Protein AF-A0A9W9YPD7-F1 (afdb_monomer)

Organism: NCBI:txid174260

Foldseek 3Di:
DKWFQQCPVCVRPDGTDDDDPADADCPDAPVCVVVQVPHSYDNDVLSVCLVRQTQWMDDQFWIFGVAADLACVLVPLAFPVPPPDAFEPQPAAGHAPQVVVVVQVVLLVVQCVVLVWDKAFDDQQLLSLVQHLAHNSLDQEGEMETALVCLVDPVSQVSSCVSSDRQWDWARLDVVGWIKIFGPGTDMHGYRCNVQDDPPDDRNDPSNVPPVRVVNSVVRPRSHPDPSSTYMYTHDNDDPQQRDDWDWTGHSNDIGTHGDPCVQVVQCVVPNNVSSDDDPDPNCPDPPPPD

Nearest PDB structures (foldseek):
  6l7s-assembly1_C  TM=5.888E-01  e=9.802E-08  Homo sapiens
  6kam-assembly1_D  TM=5.908E-01  e=5.644E-07  Homo sapiens
  6l7t-assembly1_D  TM=5.068E-01  e=2.148E-07  Homo sapiens
  6l7t-assembly1_B  TM=4.843E-01  e=1.793E-07  Homo sapiens
  6l7u-assembly1_D  TM=5.056E-01  e=2.905E-07  Homo sapiens

Radius of gyration: 20.23 Å; Cα contacts (8 Å, |Δi|>4): 529; chains: 1; bounding box: 58×38×50 Å

Structure (mmCIF, N/CA/C/O backbone):
data_AF-A0A9W9YPD7-F1
#
_entry.id   AF-A0A9W9YPD7-F1
#
loop_
_atom_site.group_PDB
_atom_site.id
_atom_site.type_symbol
_atom_site.label_atom_id
_atom_site.label_alt_id
_atom_site.label_comp_id
_atom_site.label_asym_id
_atom_site.label_entity_id
_atom_site.label_seq_id
_atom_site.pdbx_PDB_ins_code
_atom_site.Cartn_x
_atom_site.Cartn_y
_atom_site.Cartn_z
_atom_site.occupancy
_atom_site.B_iso_or_equiv
_atom_site.auth_seq_id
_atom_site.auth_comp_id
_atom_site.auth_asym_id
_atom_site.auth_atom_id
_atom_site.pdbx_PDB_model_num
ATOM 1 N N . MET A 1 1 ? -26.990 -3.199 9.453 1.00 48.59 1 MET A N 1
ATOM 2 C CA . MET A 1 1 ? -26.920 -2.288 10.617 1.00 48.59 1 MET A CA 1
ATOM 3 C C . MET A 1 1 ? -25.464 -2.179 11.027 1.00 48.59 1 MET A C 1
ATOM 5 O O . MET A 1 1 ? -24.802 -3.210 11.060 1.00 48.59 1 MET A O 1
ATOM 9 N N . SER A 1 2 ? -24.984 -0.959 11.270 1.00 47.81 2 SER A N 1
ATOM 10 C CA . SER A 1 2 ? -23.584 -0.666 11.605 1.00 47.81 2 SER A CA 1
ATOM 11 C C . SER A 1 2 ? -23.528 0.143 12.899 1.00 47.81 2 SER A C 1
ATOM 13 O O . SER A 1 2 ? -24.369 1.026 13.104 1.00 47.81 2 SER A O 1
ATOM 15 N N . HIS A 1 3 ? -22.539 -0.142 13.747 1.00 51.09 3 HIS A N 1
ATOM 16 C CA . HIS A 1 3 ? -22.317 0.550 15.014 1.00 51.09 3 HIS A CA 1
ATOM 17 C C . HIS A 1 3 ? -21.001 1.328 14.928 1.00 51.09 3 HIS A C 1
ATOM 19 O O . HIS A 1 3 ? -19.959 0.774 14.579 1.00 51.09 3 HIS A O 1
ATOM 25 N N . LEU A 1 4 ? -21.064 2.631 15.200 1.00 52.09 4 LEU A N 1
ATOM 26 C CA . LEU A 1 4 ? -19.914 3.536 15.127 1.00 52.09 4 LEU A CA 1
ATOM 27 C C . LEU A 1 4 ? -19.289 3.740 16.510 1.00 52.09 4 LEU A C 1
ATOM 29 O O . LEU A 1 4 ? -20.015 4.029 17.465 1.00 52.09 4 LEU A O 1
ATOM 33 N N . ASP A 1 5 ? -17.960 3.666 16.591 1.00 54.78 5 ASP A N 1
ATOM 34 C CA . ASP A 1 5 ? -17.177 3.918 17.805 1.00 54.78 5 ASP A CA 1
ATOM 35 C C . ASP A 1 5 ? -16.597 5.349 17.772 1.00 54.78 5 ASP A C 1
ATOM 37 O O . ASP A 1 5 ? -15.591 5.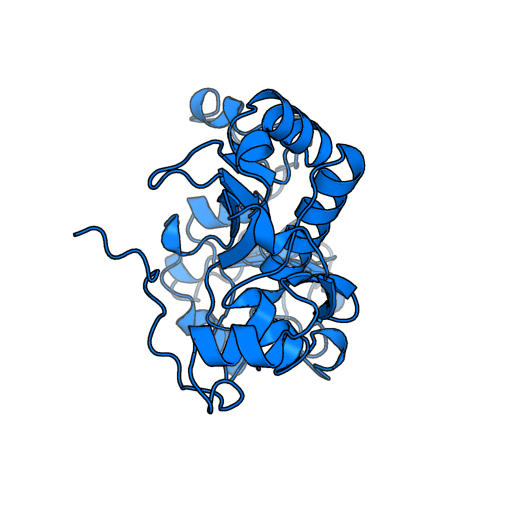639 17.116 1.00 54.78 5 ASP A O 1
ATOM 41 N N . PHE A 1 6 ? -17.263 6.288 18.453 1.00 53.94 6 PHE A N 1
ATOM 42 C CA . PHE A 1 6 ? -16.878 7.707 18.500 1.00 53.94 6 PHE A CA 1
ATOM 43 C C . PHE A 1 6 ? -15.835 7.971 19.593 1.00 53.94 6 PHE A C 1
ATOM 45 O O . PHE A 1 6 ? -16.047 8.793 20.489 1.00 53.94 6 PHE A O 1
ATOM 52 N N . PHE A 1 7 ? -14.695 7.286 19.516 1.00 48.03 7 PHE A N 1
ATOM 53 C CA . PHE A 1 7 ? -13.650 7.324 20.541 1.00 48.03 7 PHE A CA 1
ATOM 54 C C . PHE A 1 7 ? -13.150 8.753 20.856 1.00 48.03 7 PHE A C 1
ATOM 56 O O . PHE A 1 7 ? -13.146 9.162 22.014 1.00 48.03 7 PHE A O 1
ATOM 63 N N . ALA A 1 8 ? -12.838 9.571 19.841 1.00 38.19 8 ALA A N 1
ATOM 64 C CA . ALA A 1 8 ? -12.287 10.920 20.039 1.00 38.19 8 ALA A CA 1
ATOM 65 C C . ALA A 1 8 ? -13.296 11.951 20.586 1.00 38.19 8 ALA A C 1
ATOM 67 O O . ALA A 1 8 ? -12.967 12.724 21.480 1.00 38.19 8 ALA A O 1
ATOM 68 N N . ARG A 1 9 ? -14.539 11.975 20.077 1.00 41.66 9 ARG A N 1
ATOM 69 C CA . ARG A 1 9 ? -15.560 12.962 20.503 1.00 41.66 9 ARG A CA 1
ATOM 70 C C . ARG A 1 9 ? -16.086 12.701 21.908 1.00 41.66 9 ARG A C 1
ATOM 72 O O . ARG A 1 9 ? -16.618 13.602 22.547 1.00 41.66 9 ARG A O 1
ATOM 79 N N . SER A 1 10 ? -15.968 11.460 22.354 1.00 48.91 10 SER A N 1
ATOM 80 C CA . SER A 1 10 ? -16.467 11.023 23.646 1.00 48.91 10 SER A CA 1
ATOM 81 C C . SER A 1 10 ? -15.378 10.800 24.682 1.00 48.91 10 SER A C 1
ATOM 83 O O . SER A 1 10 ? -15.704 10.470 25.817 1.00 48.91 10 SER A O 1
ATOM 85 N N . ASN A 1 11 ? -14.103 10.945 24.304 1.00 47.69 11 ASN A N 1
ATOM 86 C CA . ASN A 1 11 ? -12.969 10.551 25.135 1.00 47.69 11 ASN A CA 1
ATOM 87 C C . ASN A 1 11 ? -13.116 9.101 25.653 1.00 47.69 11 ASN A C 1
ATOM 89 O O . ASN A 1 11 ? -12.926 8.824 26.834 1.00 47.69 11 ASN A O 1
ATOM 93 N N . GLY A 1 12 ? -13.583 8.198 24.784 1.00 46.75 12 GLY A N 1
ATOM 94 C CA . GLY A 1 12 ? -13.898 6.805 25.121 1.00 46.75 12 GLY A CA 1
ATOM 95 C C . GLY A 1 12 ? -15.202 6.577 25.906 1.00 46.75 12 GLY A C 1
ATOM 96 O O . GLY A 1 12 ? -15.518 5.431 26.225 1.00 46.75 12 GLY A O 1
ATOM 97 N N . ALA A 1 13 ? -15.983 7.618 26.221 1.00 39.28 13 ALA A N 1
ATOM 98 C CA . ALA A 1 13 ? -17.208 7.493 27.020 1.00 39.28 13 ALA A CA 1
ATOM 99 C C . ALA A 1 13 ? -18.443 7.034 26.218 1.00 39.28 13 ALA A C 1
ATOM 101 O O . ALA A 1 13 ? -19.349 6.412 26.774 1.00 39.28 13 ALA A O 1
ATOM 102 N N . LEU A 1 14 ? -18.505 7.326 24.915 1.00 42.38 14 LEU A N 1
ATOM 103 C CA . LEU A 1 14 ? -19.631 6.989 24.042 1.00 42.38 14 LEU A CA 1
ATOM 104 C C . LEU A 1 14 ? -19.271 5.728 23.260 1.00 42.38 14 LEU A C 1
ATOM 106 O O . LEU A 1 14 ? -18.545 5.780 22.272 1.00 42.38 14 LEU A O 1
ATOM 110 N N . LYS A 1 15 ? -19.797 4.593 23.719 1.00 45.84 15 LYS A N 1
ATOM 111 C CA . LYS A 1 15 ? -19.441 3.272 23.185 1.00 45.84 15 LYS A CA 1
ATOM 112 C C . LYS A 1 15 ? -20.024 2.997 21.794 1.00 45.84 15 LYS A C 1
ATOM 114 O O . LYS A 1 15 ? -19.496 2.157 21.075 1.00 45.84 15 LYS A O 1
ATOM 119 N N . ILE A 1 16 ? -21.142 3.640 21.434 1.00 49.47 16 ILE A N 1
ATOM 120 C CA . ILE A 1 16 ? -21.935 3.318 20.238 1.00 49.47 16 ILE A CA 1
ATOM 121 C C . ILE A 1 16 ? -22.749 4.545 19.803 1.00 49.47 16 ILE A C 1
ATOM 123 O O . ILE A 1 16 ? -23.477 5.113 20.617 1.00 49.47 16 ILE A O 1
ATOM 127 N N . ALA A 1 17 ? -22.767 4.856 18.504 1.00 46.22 17 ALA A N 1
ATOM 128 C CA . ALA A 1 17 ? -23.986 5.377 17.880 1.00 46.22 17 ALA A CA 1
ATOM 129 C C . ALA A 1 17 ? -24.538 4.356 16.879 1.00 46.22 17 ALA A C 1
ATOM 131 O O . ALA A 1 17 ? -23.815 3.835 16.024 1.00 46.22 17 ALA A O 1
ATOM 132 N N . LYS A 1 18 ? -25.834 4.063 17.001 1.00 46.41 18 LYS A N 1
ATOM 133 C CA . LYS A 1 18 ? -26.578 3.222 16.064 1.00 46.41 18 LYS A CA 1
ATOM 134 C C . LYS A 1 18 ? -27.008 4.092 14.888 1.00 46.41 18 LYS A C 1
ATOM 136 O O . LYS A 1 18 ? -27.823 4.993 15.072 1.00 46.41 18 LYS A O 1
ATOM 141 N N . LEU A 1 19 ? -26.521 3.803 13.683 1.00 49.94 19 LEU A N 1
ATOM 142 C CA . LEU A 1 19 ? -27.138 4.338 12.469 1.00 49.94 19 LEU A CA 1
ATOM 143 C C . LEU A 1 19 ? -28.215 3.375 11.978 1.00 49.94 19 LEU A C 1
ATOM 145 O O . LEU A 1 19 ? -27.942 2.364 11.330 1.00 49.94 19 LEU A O 1
ATOM 149 N N . SER A 1 20 ? -29.465 3.702 12.293 1.00 40.66 20 SER A N 1
ATOM 150 C CA . SER A 1 20 ? -30.625 3.214 11.552 1.00 40.66 20 SER A CA 1
ATOM 151 C C . SER A 1 20 ? -30.826 4.092 10.312 1.00 40.66 20 SER A C 1
ATOM 153 O O . SER A 1 20 ? -30.859 5.313 10.440 1.00 40.66 20 SER A O 1
ATOM 155 N N . ASN A 1 21 ? -30.999 3.471 9.139 1.00 44.34 21 ASN A N 1
ATOM 156 C CA . ASN A 1 21 ? -31.394 4.096 7.861 1.00 44.34 21 ASN A CA 1
ATOM 157 C C . ASN A 1 21 ? -30.301 4.788 7.017 1.00 44.34 21 ASN A C 1
ATOM 159 O O . ASN A 1 21 ? -30.642 5.560 6.128 1.00 44.34 21 ASN A O 1
ATOM 163 N N . CYS A 1 22 ? -29.014 4.486 7.221 1.00 44.28 22 CYS A N 1
ATOM 164 C CA . CYS A 1 22 ? -27.982 4.788 6.216 1.00 44.28 22 CYS A CA 1
ATOM 165 C C . CYS A 1 22 ? -27.679 3.541 5.386 1.00 44.28 22 CYS A C 1
ATOM 167 O O . CYS A 1 22 ? -27.353 2.489 5.945 1.00 44.28 22 CYS A O 1
ATOM 169 N N . PHE A 1 23 ? -27.780 3.671 4.066 1.00 43.38 23 PHE A N 1
ATOM 170 C CA . PHE A 1 23 ? -27.442 2.630 3.104 1.00 43.38 23 PHE A CA 1
ATOM 171 C C . PHE A 1 23 ? -26.249 3.080 2.259 1.00 43.38 23 PHE A C 1
ATOM 173 O O . PHE A 1 23 ? -26.108 4.251 1.925 1.00 43.38 23 PHE A O 1
ATOM 180 N N . LEU A 1 24 ? -25.369 2.130 1.957 1.00 42.50 24 LEU A N 1
ATOM 181 C CA . LEU A 1 24 ? -24.252 2.328 1.046 1.00 42.50 24 LEU A CA 1
ATOM 182 C C . LEU A 1 24 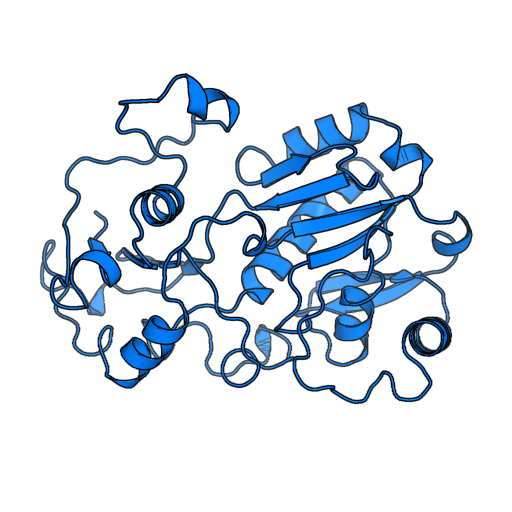? -24.803 2.301 -0.384 1.00 42.50 24 LEU A C 1
ATOM 184 O O . LEU A 1 24 ? -25.411 1.303 -0.774 1.00 42.50 24 LEU A O 1
ATOM 188 N N . SER A 1 25 ? -24.605 3.368 -1.156 1.00 45.88 25 SER A N 1
ATOM 189 C CA . SER A 1 25 ? -24.916 3.364 -2.586 1.00 45.88 25 SER A CA 1
ATOM 190 C C . SER A 1 25 ? -23.639 3.115 -3.380 1.00 45.88 25 SER A C 1
ATOM 192 O O . SER A 1 25 ? -22.687 3.886 -3.298 1.00 45.88 25 SER A O 1
ATOM 194 N N . HIS A 1 26 ? -23.622 2.047 -4.177 1.00 44.56 26 HIS A N 1
ATOM 195 C CA . HIS A 1 26 ? -22.502 1.722 -5.069 1.00 44.56 26 HIS A CA 1
ATOM 196 C C . HIS A 1 26 ? -22.388 2.665 -6.282 1.00 44.56 26 HIS A C 1
ATOM 198 O O . HIS A 1 26 ? -21.451 2.535 -7.062 1.00 44.56 26 HIS A O 1
ATOM 204 N N . ALA A 1 27 ? -23.332 3.595 -6.457 1.00 49.62 27 ALA A N 1
ATOM 205 C CA . ALA A 1 27 ? -23.395 4.503 -7.603 1.00 49.62 27 ALA A CA 1
ATOM 206 C C . ALA A 1 27 ? -22.605 5.817 -7.416 1.00 49.62 27 ALA A C 1
ATOM 208 O O . ALA A 1 27 ? -22.691 6.691 -8.272 1.00 49.62 27 ALA A O 1
ATOM 209 N N . LEU A 1 28 ? -21.876 5.983 -6.307 1.00 48.28 28 LEU A N 1
ATOM 210 C CA . LEU A 1 28 ? -21.225 7.245 -5.939 1.00 48.28 28 LEU A CA 1
ATOM 211 C C . LEU A 1 28 ? -19.748 7.276 -6.359 1.00 48.28 28 LEU A C 1
ATOM 213 O O . LEU A 1 28 ? -19.011 6.307 -6.171 1.00 48.28 28 LEU A O 1
ATOM 217 N N . THR A 1 29 ? -19.308 8.416 -6.889 1.00 54.16 29 THR A N 1
ATOM 218 C CA . THR A 1 29 ? -17.960 8.657 -7.421 1.00 54.16 29 THR A CA 1
ATOM 219 C C . THR A 1 29 ? -17.283 9.853 -6.745 1.00 54.16 29 THR A C 1
ATOM 221 O O . THR A 1 29 ? -17.920 10.680 -6.096 1.00 54.16 29 THR A O 1
ATOM 224 N N . TYR A 1 30 ? -15.962 9.987 -6.911 1.00 43.03 30 TYR A N 1
ATOM 225 C CA . TYR A 1 30 ? -15.198 11.118 -6.363 1.00 43.03 30 TYR A CA 1
ATOM 226 C C . TYR A 1 30 ? -15.669 12.485 -6.900 1.00 43.03 30 TYR A C 1
ATOM 228 O O . TYR A 1 30 ? -15.634 13.478 -6.173 1.00 43.03 30 TYR A O 1
ATOM 236 N N . SER A 1 31 ? -16.161 12.543 -8.141 1.00 48.12 31 SER A N 1
ATOM 237 C CA . SER A 1 31 ? -16.742 13.752 -8.745 1.00 48.12 31 SER A CA 1
ATOM 238 C C . SER A 1 31 ? -17.992 14.261 -8.024 1.00 48.12 31 SER A C 1
ATOM 240 O O . SER A 1 31 ? -18.282 15.454 -8.081 1.00 48.12 31 SER A O 1
ATOM 242 N N . ASP A 1 32 ? -18.695 13.399 -7.290 1.00 44.62 32 ASP A N 1
ATOM 243 C CA . ASP A 1 32 ? -19.937 13.768 -6.611 1.00 44.62 32 ASP A CA 1
ATOM 244 C C . ASP A 1 32 ? -19.683 14.550 -5.308 1.00 44.62 32 ASP A C 1
ATOM 246 O O . ASP A 1 32 ? -20.598 15.152 -4.751 1.00 44.62 32 ASP A O 1
ATOM 250 N N . ARG A 1 33 ? -18.430 14.631 -4.831 1.00 43.81 33 ARG A N 1
ATOM 251 C CA . ARG A 1 33 ? -18.072 15.239 -3.533 1.00 43.81 33 ARG A CA 1
ATOM 252 C C . ARG A 1 33 ? -18.427 16.729 -3.420 1.00 43.81 33 ARG A C 1
ATOM 254 O O . ARG A 1 33 ? -18.737 17.182 -2.325 1.00 43.81 33 ARG A O 1
ATOM 261 N N . GLY A 1 34 ? -18.403 17.472 -4.530 1.00 48.94 34 GLY A N 1
ATOM 262 C CA . GLY A 1 34 ? -18.852 18.872 -4.579 1.00 48.94 34 GLY A CA 1
ATOM 263 C C . GLY A 1 34 ? -20.367 19.030 -4.757 1.00 48.94 34 GLY A C 1
ATOM 264 O O . GLY A 1 34 ? -20.923 20.053 -4.377 1.00 48.94 34 GLY A O 1
ATOM 265 N N . MET A 1 35 ? -21.046 18.015 -5.300 1.00 43.22 35 MET A N 1
ATOM 266 C CA . MET A 1 35 ? -22.504 18.019 -5.491 1.00 43.22 35 MET A CA 1
ATOM 267 C C . MET A 1 35 ? -23.274 17.549 -4.249 1.00 43.22 35 MET A C 1
ATOM 269 O O . MET A 1 35 ? -24.481 17.753 -4.158 1.00 43.22 35 MET A O 1
ATOM 273 N N . LEU A 1 36 ? -22.585 16.907 -3.303 1.00 41.94 36 LEU A N 1
ATOM 274 C CA . LEU A 1 36 ? -23.176 16.214 -2.157 1.00 41.94 36 LEU A CA 1
ATOM 275 C C . LEU A 1 36 ? -22.998 16.945 -0.816 1.00 41.94 36 LEU A C 1
ATOM 277 O O . LEU A 1 36 ? -23.304 16.358 0.227 1.00 41.94 36 LEU A O 1
ATOM 281 N N . GLU A 1 37 ? -22.545 18.205 -0.810 1.00 42.25 37 GLU A N 1
ATOM 282 C CA . GLU A 1 37 ? -22.508 19.037 0.400 1.00 42.25 37 GLU A CA 1
ATOM 283 C C . GLU A 1 37 ? -23.935 19.176 0.976 1.00 42.25 37 GLU A C 1
ATOM 285 O O . GLU A 1 37 ? -24.808 19.808 0.387 1.00 42.25 37 GLU A O 1
ATOM 290 N N . GLY A 1 38 ? -24.198 18.506 2.106 1.00 50.16 38 GLY A N 1
ATOM 291 C CA . GLY A 1 38 ? -25.522 18.436 2.744 1.00 50.16 38 GLY A CA 1
ATOM 292 C C . GLY A 1 38 ? -26.325 17.146 2.502 1.00 50.16 38 GLY A C 1
ATOM 293 O O . GLY A 1 38 ? -27.380 16.974 3.117 1.00 50.16 38 GLY A O 1
ATOM 294 N N . SER A 1 39 ? -25.844 16.214 1.672 1.00 47.78 39 SER A N 1
ATOM 295 C CA . SER A 1 39 ? -26.465 14.888 1.499 1.00 47.78 39 SER A CA 1
ATOM 296 C C . SER A 1 39 ? -26.073 13.904 2.620 1.00 47.78 39 SER A C 1
ATOM 298 O O . SER A 1 39 ? -25.139 14.145 3.386 1.00 47.78 39 SER A O 1
ATOM 300 N N . ARG A 1 40 ? -26.792 12.775 2.733 1.00 47.66 40 ARG A N 1
ATOM 301 C CA . ARG A 1 40 ? -26.487 11.671 3.675 1.00 47.66 40 ARG A CA 1
ATOM 302 C C . ARG A 1 40 ? -25.846 10.454 2.988 1.00 47.66 40 ARG A C 1
ATOM 304 O O . ARG A 1 40 ? -25.865 9.361 3.557 1.00 47.66 40 ARG A O 1
ATOM 311 N N . ASP A 1 41 ? -25.315 10.640 1.784 1.00 47.84 41 ASP A N 1
ATOM 312 C CA . ASP A 1 41 ? -24.787 9.573 0.937 1.00 47.84 41 ASP A CA 1
ATOM 313 C C . ASP A 1 41 ? -23.269 9.420 1.131 1.00 47.84 41 ASP A C 1
ATOM 315 O O . ASP A 1 41 ? -22.516 10.390 1.046 1.00 47.84 41 ASP A O 1
ATOM 319 N N . PHE A 1 42 ? -22.803 8.194 1.409 1.00 50.84 42 PHE A N 1
ATOM 320 C CA . PHE A 1 42 ? -21.390 7.896 1.686 1.00 50.84 42 PHE A CA 1
ATOM 321 C C . PHE A 1 42 ? -20.879 6.758 0.797 1.00 50.84 42 PHE A C 1
ATOM 323 O O . PHE A 1 42 ? -21.527 5.717 0.684 1.00 50.84 42 PHE A O 1
ATOM 330 N N . ILE A 1 43 ? -19.691 6.955 0.212 1.00 53.66 43 ILE A N 1
ATOM 331 C CA . ILE A 1 43 ? -19.014 5.984 -0.669 1.00 53.66 43 ILE A CA 1
ATOM 332 C C . ILE A 1 43 ? -18.603 4.733 0.126 1.00 53.66 43 ILE A C 1
ATOM 334 O O . ILE A 1 43 ? -18.775 3.614 -0.351 1.00 53.66 43 ILE A O 1
ATOM 338 N N . ASP A 1 44 ? -18.140 4.918 1.370 1.00 61.91 44 ASP A N 1
ATOM 339 C CA . ASP A 1 44 ? -18.064 3.872 2.390 1.00 61.91 44 ASP A CA 1
ATOM 340 C C . ASP A 1 44 ? -18.209 4.425 3.824 1.00 61.91 44 ASP A C 1
ATOM 342 O O . ASP A 1 44 ? -18.108 5.632 4.073 1.00 61.91 44 ASP A O 1
ATOM 346 N N . TYR A 1 45 ? -18.469 3.540 4.793 1.00 65.50 45 TYR A N 1
ATOM 347 C CA . TYR A 1 45 ? -18.574 3.909 6.213 1.00 65.50 45 TYR A CA 1
ATOM 348 C C . TYR A 1 45 ? -17.268 4.480 6.771 1.00 65.50 45 TYR A C 1
ATOM 350 O O . TYR A 1 45 ? -17.280 5.260 7.720 1.00 65.50 45 TYR A O 1
ATOM 358 N N . SER A 1 46 ? -16.128 4.131 6.196 1.00 65.00 46 SER A N 1
ATOM 359 C CA . SER A 1 46 ? -14.848 4.623 6.676 1.00 65.00 46 SER A CA 1
ATOM 360 C C . SER A 1 46 ? -14.568 6.070 6.286 1.00 65.00 46 SER A C 1
ATOM 362 O O . SER A 1 46 ? -13.976 6.814 7.062 1.00 65.00 46 SER A O 1
ATOM 364 N N . THR A 1 47 ? -15.097 6.501 5.145 1.00 67.12 47 THR A N 1
ATOM 365 C CA . THR A 1 47 ? -15.100 7.883 4.676 1.00 67.12 47 THR A CA 1
ATOM 366 C C . THR A 1 47 ? -15.929 8.739 5.626 1.00 67.12 47 THR A C 1
ATOM 368 O O . THR A 1 47 ? -15.477 9.801 6.054 1.00 67.12 47 THR A O 1
ATOM 371 N N . LEU A 1 48 ? -17.104 8.241 6.041 1.00 70.38 48 LEU A N 1
ATOM 372 C CA . LEU A 1 48 ? -17.871 8.832 7.144 1.00 70.38 48 LEU A CA 1
ATOM 373 C C . LEU A 1 48 ? -16.988 8.936 8.395 1.00 70.38 48 LEU A C 1
ATOM 375 O O . LEU A 1 48 ? -16.933 9.986 9.036 1.00 70.38 48 LEU A O 1
ATOM 379 N N . GLY A 1 49 ? -16.259 7.874 8.730 1.00 71.44 49 GLY A N 1
ATOM 380 C CA . GLY A 1 49 ? -15.404 7.894 9.902 1.00 71.44 49 GLY A CA 1
ATOM 381 C C . GLY A 1 49 ? -14.282 8.935 9.842 1.00 71.44 49 GLY A C 1
ATOM 382 O O . GLY A 1 49 ? -14.092 9.679 10.802 1.00 71.44 49 GLY A O 1
ATOM 383 N N . GLN A 1 50 ? -13.611 9.077 8.700 1.00 69.69 50 GLN A N 1
ATOM 384 C CA . GLN A 1 50 ? -12.594 10.106 8.484 1.00 69.69 50 GLN A CA 1
ATOM 385 C C . GLN A 1 50 ? -13.174 11.524 8.589 1.00 69.69 50 GLN A C 1
ATOM 387 O O . GLN A 1 50 ? -12.568 12.385 9.224 1.00 69.69 50 GLN A O 1
ATOM 392 N N . LEU A 1 51 ? -14.354 11.771 8.005 1.00 69.56 51 LEU A N 1
ATOM 393 C CA . LEU A 1 51 ? -15.026 13.078 8.042 1.00 69.56 51 LEU A CA 1
ATOM 394 C C . LEU A 1 51 ? -15.495 13.467 9.450 1.00 69.56 51 LEU A C 1
ATOM 396 O O . LEU A 1 51 ? -15.530 14.648 9.792 1.00 69.56 51 LEU A O 1
ATOM 400 N N . HIS A 1 52 ? -15.848 12.482 10.278 1.00 70.88 52 HIS A N 1
ATOM 401 C CA . HIS A 1 52 ? -16.407 12.717 11.610 1.00 70.88 52 HIS A CA 1
ATOM 402 C C . HIS A 1 52 ? -15.459 12.382 12.770 1.00 70.88 52 HIS A C 1
ATOM 404 O O . HIS A 1 52 ? -15.866 12.516 13.930 1.00 70.88 52 HIS A O 1
ATOM 410 N N . SER A 1 53 ? -14.203 12.027 12.479 1.00 73.50 53 SER A N 1
ATOM 411 C CA . SER A 1 53 ? -13.184 11.616 13.457 1.00 73.50 53 SER A CA 1
ATOM 412 C C . SER A 1 53 ? -13.589 10.385 14.286 1.00 73.50 53 SER A C 1
ATOM 414 O O . SER A 1 53 ? -13.396 10.339 15.502 1.00 73.50 53 SER A O 1
ATOM 416 N N . ILE A 1 54 ? -14.175 9.388 13.627 1.00 76.50 54 ILE A N 1
ATOM 417 C CA . ILE A 1 54 ? -14.476 8.058 14.177 1.00 76.50 54 ILE A CA 1
ATOM 418 C C . ILE A 1 54 ? -13.315 7.147 13.801 1.00 76.50 54 ILE A C 1
ATOM 420 O O . ILE A 1 54 ? -12.996 7.064 12.626 1.00 76.50 54 ILE A O 1
ATOM 424 N N . LEU A 1 55 ? -12.696 6.470 14.767 1.00 78.75 55 LEU A N 1
ATOM 425 C CA . LEU A 1 55 ? -11.519 5.629 14.513 1.00 78.75 55 LEU A CA 1
ATOM 426 C C . LEU A 1 55 ? -11.884 4.231 13.989 1.00 78.75 55 LEU A C 1
ATOM 428 O O . LEU A 1 55 ? -11.156 3.649 13.184 1.00 78.75 55 LEU A O 1
ATOM 432 N N . ARG A 1 56 ? -13.003 3.684 14.476 1.00 82.56 56 ARG A N 1
ATOM 433 C CA . ARG A 1 56 ? -13.394 2.288 14.279 1.00 82.56 56 ARG A CA 1
ATOM 434 C C . ARG A 1 56 ? -14.900 2.163 14.080 1.00 82.56 56 ARG A C 1
ATOM 436 O O . ARG A 1 56 ? -15.695 2.833 14.737 1.00 82.56 56 ARG A O 1
ATOM 443 N N . ILE A 1 57 ? -15.298 1.280 13.177 1.00 78.44 57 ILE A N 1
ATOM 444 C CA . ILE A 1 57 ? -16.696 0.969 12.884 1.00 78.44 57 ILE A CA 1
ATOM 445 C C . ILE A 1 57 ? -16.850 -0.540 12.954 1.00 78.44 57 ILE A C 1
ATOM 447 O O . ILE A 1 57 ? -16.181 -1.276 12.231 1.00 78.44 57 ILE A O 1
ATOM 451 N N . VAL A 1 58 ? -17.715 -1.006 13.851 1.00 77.62 58 VAL A N 1
ATOM 452 C CA . VAL A 1 58 ? -17.920 -2.433 14.101 1.00 77.62 58 VAL A CA 1
ATOM 453 C C . VAL A 1 58 ? -19.236 -2.851 13.463 1.00 77.62 58 VAL A C 1
ATOM 455 O O . VAL A 1 58 ? -20.309 -2.327 13.776 1.00 77.62 58 VAL A O 1
ATOM 458 N N . ARG A 1 59 ? -19.154 -3.813 12.549 1.00 76.62 59 ARG A N 1
ATOM 459 C CA . ARG A 1 59 ? -20.295 -4.420 11.866 1.00 76.62 59 ARG A CA 1
ATOM 460 C C . ARG A 1 59 ? -20.295 -5.922 12.102 1.00 76.62 59 ARG A C 1
ATOM 462 O O . ARG A 1 59 ? -19.204 -6.475 12.194 1.00 76.62 59 ARG A O 1
ATOM 469 N N . PRO A 1 60 ? -21.460 -6.597 12.075 1.00 74.62 60 PRO A N 1
ATOM 470 C CA . PRO A 1 60 ? -21.570 -8.048 12.276 1.00 74.62 60 PRO A CA 1
ATOM 471 C C . PRO A 1 60 ? -20.590 -8.917 11.465 1.00 74.62 60 PRO A C 1
ATOM 473 O O . PRO A 1 60 ? -20.267 -10.028 11.874 1.00 74.62 60 PRO A O 1
ATOM 476 N N . ASP A 1 61 ? -20.161 -8.435 10.301 1.00 73.38 61 ASP A N 1
ATOM 477 C CA . ASP A 1 61 ? -19.332 -9.130 9.317 1.00 73.38 61 ASP A CA 1
ATOM 478 C C . ASP A 1 61 ? -17.891 -8.599 9.195 1.00 73.38 61 ASP A C 1
ATOM 480 O O . ASP A 1 61 ? -17.071 -9.235 8.531 1.00 73.38 61 ASP A O 1
ATOM 484 N N . LYS A 1 62 ? -17.572 -7.438 9.787 1.00 79.00 62 LYS A N 1
ATOM 485 C CA . LYS A 1 62 ? -16.246 -6.807 9.676 1.00 79.00 62 LYS A CA 1
ATOM 486 C C . LYS A 1 62 ? -16.012 -5.672 10.668 1.00 79.00 62 LYS A C 1
ATOM 488 O O . LYS A 1 62 ? -16.950 -5.074 11.192 1.00 79.00 62 LYS A O 1
ATOM 493 N N . ILE A 1 63 ? -14.744 -5.314 10.844 1.00 79.50 63 ILE A N 1
ATOM 494 C CA . ILE A 1 63 ? -14.324 -4.072 11.498 1.00 79.50 63 ILE A CA 1
ATOM 495 C C . ILE A 1 63 ? -13.641 -3.185 10.456 1.00 79.50 63 ILE A C 1
ATOM 497 O O . ILE A 1 63 ? -12.733 -3.623 9.748 1.00 79.50 63 ILE A O 1
ATOM 501 N N . GLU A 1 64 ? -14.088 -1.938 10.357 1.00 80.62 64 GLU A N 1
ATOM 502 C CA . GLU A 1 64 ? -13.524 -0.928 9.461 1.00 80.62 64 GLU A CA 1
ATOM 503 C C . GLU A 1 64 ? -12.771 0.108 10.298 1.00 80.62 64 GLU A C 1
ATOM 505 O O . GLU A 1 64 ? -13.293 0.617 11.294 1.00 80.62 64 GLU A O 1
ATOM 510 N N . TRP A 1 65 ? -11.538 0.403 9.902 1.00 82.38 65 TRP A N 1
ATOM 511 C CA . TRP A 1 65 ? -10.633 1.303 10.603 1.00 82.38 65 TRP A CA 1
ATOM 512 C C . TRP A 1 65 ? -10.348 2.517 9.741 1.00 82.38 65 TRP A C 1
ATOM 514 O O . TRP A 1 65 ? -9.952 2.381 8.593 1.00 82.38 65 TRP A O 1
ATOM 524 N N . THR A 1 66 ? -10.490 3.722 10.274 1.00 80.75 66 THR A N 1
ATOM 525 C CA . THR A 1 66 ? -10.183 4.930 9.488 1.00 80.75 66 THR A CA 1
ATOM 526 C C . THR A 1 66 ? -8.702 5.267 9.466 1.00 80.75 66 THR A C 1
ATOM 528 O O . THR A 1 66 ? -8.270 6.054 8.628 1.00 80.75 66 THR A O 1
ATOM 531 N N . LYS A 1 67 ? -7.943 4.687 10.401 1.00 82.81 67 LYS A N 1
ATOM 532 C CA . LYS A 1 67 ? -6.489 4.755 10.502 1.00 82.81 67 LYS A CA 1
ATOM 533 C 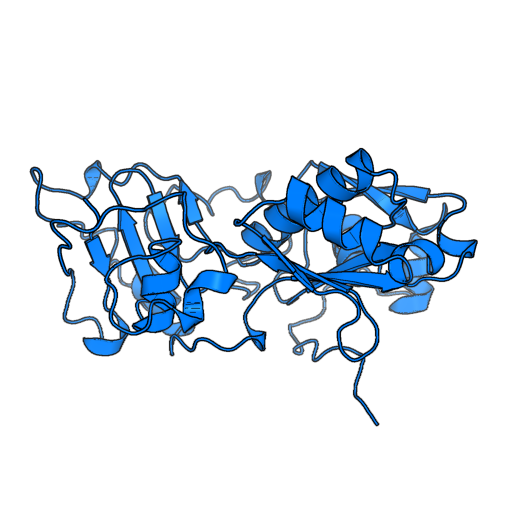C . LYS A 1 67 ? -5.930 3.361 10.716 1.00 82.81 67 LYS A C 1
ATOM 535 O O . LYS A 1 67 ? -6.517 2.555 11.433 1.00 82.81 67 LYS A O 1
ATOM 540 N N . CYS A 1 68 ? -4.783 3.109 10.114 1.00 84.69 68 CYS A N 1
ATOM 541 C CA . CYS A 1 68 ? -4.015 1.894 10.316 1.00 84.69 68 CYS A CA 1
ATOM 542 C C . CYS A 1 68 ? -2.818 2.155 11.238 1.00 84.69 68 CYS A C 1
ATOM 544 O O . CYS A 1 68 ? -2.438 3.300 11.468 1.00 84.69 68 CYS A O 1
ATOM 546 N N . ALA A 1 69 ? -2.236 1.081 11.764 1.00 85.75 69 ALA A N 1
ATOM 547 C CA . ALA A 1 69 ? -1.008 1.100 12.543 1.00 85.75 69 ALA A CA 1
ATOM 548 C C . ALA A 1 69 ? 0.204 0.755 11.665 1.00 85.75 69 ALA A C 1
ATOM 550 O O . ALA A 1 69 ? 0.128 -0.103 10.785 1.00 85.75 69 ALA A O 1
ATOM 551 N N . ASP A 1 70 ? 1.338 1.385 11.932 1.00 84.50 70 ASP A N 1
ATOM 552 C CA . ASP A 1 70 ? 2.602 1.192 11.210 1.00 84.50 70 ASP A CA 1
ATOM 553 C C . ASP A 1 70 ? 3.803 0.931 12.136 1.00 84.50 70 ASP A C 1
ATOM 555 O O . ASP A 1 70 ? 4.899 0.619 11.674 1.00 84.50 70 ASP A O 1
ATOM 559 N N . ASN A 1 71 ? 3.588 0.945 13.454 1.00 79.25 71 ASN A N 1
ATOM 560 C CA . ASN A 1 71 ? 4.641 0.658 14.422 1.00 79.25 71 ASN A CA 1
ATOM 561 C C . ASN A 1 71 ? 5.113 -0.806 14.346 1.00 79.25 71 ASN A C 1
ATOM 563 O O . ASN A 1 71 ? 4.309 -1.739 14.316 1.00 79.25 71 ASN A O 1
ATOM 567 N N . ILE A 1 72 ? 6.429 -1.016 14.403 1.00 78.44 72 ILE A N 1
ATOM 568 C CA . ILE A 1 72 ? 7.054 -2.336 14.206 1.00 78.44 72 ILE A CA 1
ATOM 569 C C . ILE A 1 72 ? 6.703 -3.373 15.286 1.00 78.44 72 ILE A C 1
ATOM 571 O O . ILE A 1 72 ? 6.768 -4.576 15.034 1.00 78.44 72 ILE A O 1
ATOM 575 N N . GLN A 1 73 ? 6.333 -2.926 16.491 1.00 78.69 73 GLN A N 1
ATOM 576 C CA . GLN A 1 73 ? 5.967 -3.820 17.591 1.00 78.69 73 GLN A CA 1
ATOM 577 C C . GLN A 1 73 ? 4.655 -4.550 17.291 1.00 78.69 73 GLN A C 1
ATOM 579 O O . GLN A 1 73 ? 4.536 -5.746 17.549 1.00 78.69 73 GLN A O 1
ATOM 584 N N . PHE A 1 74 ? 3.682 -3.822 16.749 1.00 79.12 74 PHE A N 1
ATOM 585 C CA . PHE A 1 74 ? 2.363 -4.343 16.413 1.00 79.12 74 PHE A CA 1
ATOM 586 C C . PHE A 1 74 ? 2.294 -4.855 14.964 1.00 79.12 74 PHE A C 1
ATOM 588 O O . PHE A 1 74 ? 1.636 -5.851 14.670 1.00 79.12 74 PHE A O 1
ATOM 595 N N . CYS A 1 75 ? 3.039 -4.216 14.064 1.00 84.31 75 CYS A N 1
ATOM 596 C CA . CYS A 1 75 ? 3.126 -4.535 12.648 1.00 84.31 75 CYS A CA 1
ATOM 597 C C . CYS A 1 75 ? 4.561 -4.935 12.290 1.00 84.31 75 CYS A C 1
ATOM 599 O O . CYS A 1 75 ? 5.282 -4.136 11.705 1.00 84.31 75 CYS A O 1
ATOM 601 N N . PRO A 1 76 ? 5.017 -6.154 12.623 1.00 86.69 76 PRO A N 1
ATOM 602 C CA . PRO A 1 76 ? 6.388 -6.561 12.332 1.00 86.69 76 PRO A CA 1
ATOM 603 C C . PRO A 1 76 ? 6.628 -6.680 10.823 1.00 86.69 76 PRO A C 1
ATOM 605 O O . PRO A 1 76 ? 5.721 -7.041 10.072 1.00 86.69 76 PRO A O 1
ATOM 608 N N . GLU A 1 77 ? 7.864 -6.444 10.381 1.00 90.94 77 GLU A N 1
ATOM 609 C CA . GLU A 1 77 ? 8.290 -6.636 8.988 1.00 90.94 77 GLU A CA 1
ATOM 610 C C . GLU A 1 77 ? 8.366 -8.134 8.641 1.00 90.94 77 GLU A C 1
ATOM 612 O O . GLU A 1 77 ? 9.430 -8.752 8.650 1.00 90.94 77 GLU A O 1
ATOM 617 N N . LYS A 1 78 ? 7.197 -8.743 8.432 1.00 90.00 78 LYS A N 1
ATOM 618 C CA . LYS A 1 78 ? 7.018 -10.160 8.101 1.00 90.00 78 LYS A CA 1
ATOM 619 C C . LYS A 1 78 ? 5.800 -10.366 7.200 1.00 90.00 78 LYS A C 1
ATOM 621 O O . LYS A 1 78 ? 4.844 -9.582 7.323 1.00 90.00 78 LYS A O 1
ATOM 626 N N . PRO A 1 79 ? 5.782 -11.431 6.373 1.00 88.94 79 PRO A N 1
ATOM 627 C CA . PRO A 1 79 ? 4.667 -11.719 5.477 1.00 88.94 79 PRO A CA 1
ATOM 628 C C . PRO A 1 79 ? 3.354 -11.822 6.246 1.00 88.94 79 PRO A C 1
ATOM 630 O O . PRO A 1 79 ? 3.321 -12.451 7.307 1.00 88.94 79 PRO A O 1
ATOM 633 N N . LEU A 1 80 ? 2.273 -11.246 5.720 1.00 82.50 80 LEU A N 1
ATOM 634 C CA . LEU A 1 80 ? 0.958 -11.228 6.376 1.00 82.50 80 LEU A CA 1
ATOM 635 C C . LEU A 1 80 ? 0.474 -12.631 6.776 1.00 82.50 80 LEU A C 1
ATOM 637 O O . LEU A 1 80 ? -0.032 -12.815 7.878 1.00 82.50 80 LEU A O 1
ATOM 641 N N . THR A 1 81 ? 0.720 -13.634 5.935 1.00 72.31 81 THR A N 1
ATOM 642 C CA . THR A 1 81 ? 0.361 -15.043 6.175 1.00 72.31 81 THR A CA 1
ATOM 643 C C . THR A 1 81 ? 1.151 -15.711 7.300 1.00 72.31 81 THR A C 1
ATOM 645 O O . THR A 1 81 ? 0.699 -16.702 7.860 1.00 72.31 81 THR A O 1
ATOM 648 N N . SER A 1 82 ? 2.337 -15.193 7.631 1.00 63.38 82 SER A N 1
ATOM 649 C CA . SER A 1 82 ? 3.194 -15.716 8.706 1.00 63.38 82 SER A CA 1
ATOM 650 C C . SER A 1 82 ? 2.886 -15.094 10.071 1.00 63.38 82 SER A C 1
ATOM 652 O O . SER A 1 82 ? 3.441 -15.505 11.093 1.00 63.38 82 SER A O 1
ATOM 654 N N . ARG A 1 83 ? 2.013 -14.079 10.106 1.00 64.50 83 ARG A N 1
ATOM 655 C CA . ARG A 1 83 ? 1.609 -13.414 11.340 1.00 64.50 83 ARG A CA 1
ATOM 656 C C . ARG A 1 83 ? 0.543 -14.265 12.012 1.00 64.50 83 ARG A C 1
ATOM 658 O O . ARG A 1 83 ? -0.646 -14.116 11.754 1.00 64.50 83 ARG A O 1
ATOM 665 N N . LEU A 1 84 ? 1.003 -15.136 12.904 1.00 49.19 84 LEU A N 1
ATOM 666 C CA . LEU A 1 84 ? 0.208 -16.085 13.687 1.00 49.19 84 LEU A CA 1
ATOM 667 C C . LEU A 1 84 ? -0.896 -15.456 14.563 1.00 49.19 84 LEU A C 1
ATOM 669 O O . LEU A 1 84 ? -1.501 -16.194 15.316 1.00 49.19 84 LEU A O 1
ATOM 673 N N . ASN A 1 85 ? -1.155 -14.139 14.511 1.00 49.19 85 ASN A N 1
ATOM 674 C CA . ASN A 1 85 ? -2.127 -13.497 15.404 1.00 49.19 85 ASN A CA 1
ATOM 675 C C . ASN A 1 85 ? -2.654 -12.096 15.020 1.00 49.19 85 ASN A C 1
ATOM 677 O O . ASN A 1 85 ? -3.183 -11.399 15.877 1.00 49.19 85 ASN A O 1
ATOM 681 N N . THR A 1 86 ? -2.551 -11.623 13.771 1.00 45.06 86 THR A N 1
ATOM 682 C CA . THR A 1 86 ? -2.867 -10.199 13.467 1.00 45.06 86 THR A CA 1
ATOM 683 C C . THR A 1 86 ? -4.100 -9.949 12.601 1.00 45.06 86 THR A C 1
ATOM 685 O O . THR A 1 86 ? -4.240 -8.848 12.075 1.00 45.06 86 THR A O 1
ATOM 688 N N . LEU A 1 87 ? -4.997 -10.926 12.428 1.00 46.75 87 LEU A N 1
ATOM 689 C CA . LEU A 1 87 ? -6.230 -10.697 11.659 1.00 46.75 87 LEU A CA 1
ATOM 690 C C . LEU A 1 87 ? -7.546 -11.137 12.314 1.00 46.75 87 LEU A C 1
ATOM 692 O O . LEU A 1 87 ? -8.576 -10.731 11.792 1.00 46.75 87 LEU A O 1
ATOM 696 N N . ALA A 1 88 ? -7.589 -11.899 13.416 1.00 47.50 88 ALA A N 1
ATOM 697 C CA . ALA A 1 88 ? -8.905 -12.336 13.922 1.00 47.50 88 ALA A CA 1
ATOM 698 C C . ALA A 1 88 ? -8.991 -12.937 15.337 1.00 47.50 88 ALA A C 1
ATOM 700 O O . ALA A 1 88 ? -10.105 -13.230 15.761 1.00 47.50 8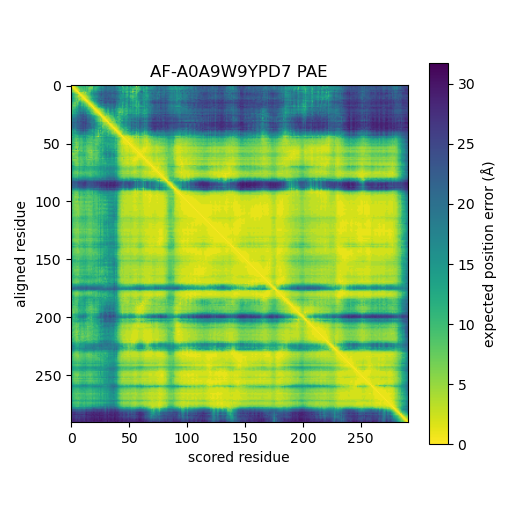8 ALA A O 1
ATOM 701 N N . GLU A 1 89 ? -7.898 -13.199 16.065 1.00 44.19 89 GLU A N 1
ATOM 702 C CA . GLU A 1 89 ? -8.053 -13.933 17.339 1.00 44.19 89 GLU A CA 1
ATOM 703 C C . GLU A 1 89 ? -8.519 -13.031 18.494 1.00 44.19 89 GLU A C 1
ATOM 705 O O . GLU A 1 89 ? -9.406 -13.429 19.250 1.00 44.19 89 GLU A O 1
ATOM 710 N N . ASP A 1 90 ? -8.070 -11.772 18.523 1.00 55.00 90 ASP A N 1
ATOM 711 C CA . ASP A 1 90 ? -8.547 -10.745 19.454 1.00 55.00 90 ASP A CA 1
ATOM 712 C C . ASP A 1 90 ? -9.328 -9.663 18.689 1.00 55.00 90 ASP A C 1
ATOM 714 O O . ASP A 1 90 ? -8.796 -8.609 18.330 1.00 55.00 90 ASP A O 1
ATOM 718 N N . ASP A 1 91 ? -10.594 -9.953 18.369 1.00 66.25 91 ASP A N 1
ATOM 719 C CA . ASP A 1 91 ? -11.519 -9.028 17.704 1.00 66.25 91 ASP A CA 1
ATOM 720 C C . ASP A 1 91 ? -11.404 -7.616 18.310 1.00 66.25 91 ASP A C 1
ATOM 722 O O . ASP A 1 91 ? -11.823 -7.393 19.445 1.00 66.25 91 ASP A O 1
ATOM 726 N N . GLY A 1 92 ? -10.848 -6.656 17.560 1.00 73.50 92 GLY A N 1
ATOM 727 C CA . GLY A 1 92 ? -10.836 -5.244 17.954 1.00 73.50 92 GLY A CA 1
ATOM 728 C C . GLY A 1 92 ? -9.495 -4.519 17.943 1.00 73.50 92 GLY A C 1
ATOM 729 O O . GLY A 1 92 ? -9.531 -3.296 18.084 1.00 73.50 92 GLY A O 1
ATOM 730 N N . PHE A 1 93 ? -8.358 -5.195 17.749 1.00 81.25 93 PHE A N 1
ATOM 731 C CA . PHE A 1 93 ? -7.068 -4.516 17.561 1.00 81.25 93 PHE A CA 1
ATOM 732 C C . PHE A 1 93 ? -6.993 -3.740 16.234 1.00 81.25 93 PHE A C 1
ATOM 734 O O . PHE A 1 93 ? -7.612 -4.166 15.250 1.00 81.25 93 PHE A O 1
ATOM 741 N N . PRO A 1 94 ? -6.221 -2.633 16.179 1.00 81.69 94 PRO A N 1
ATOM 742 C CA . PRO A 1 94 ? -5.938 -1.931 14.934 1.00 81.69 94 PRO A CA 1
ATOM 743 C C . PRO A 1 94 ? -5.408 -2.834 13.825 1.00 81.69 94 PRO A C 1
ATOM 745 O O . PRO A 1 94 ? -4.860 -3.903 14.065 1.00 81.69 94 PRO A O 1
ATOM 748 N N . ILE A 1 95 ? -5.524 -2.373 12.589 1.00 83.81 95 ILE A N 1
ATOM 749 C CA . ILE A 1 95 ? -5.024 -3.083 11.411 1.00 83.81 95 ILE A CA 1
ATOM 750 C C . ILE A 1 95 ? -3.751 -2.423 10.891 1.00 83.81 95 ILE A C 1
ATOM 752 O O . ILE A 1 95 ? -3.626 -1.200 10.900 1.00 83.81 95 ILE A O 1
ATOM 756 N N . CYS A 1 96 ? -2.804 -3.229 10.419 1.00 87.00 96 CYS A N 1
ATOM 757 C CA . CYS A 1 96 ? -1.549 -2.721 9.884 1.00 87.00 96 CYS A CA 1
ATOM 758 C C . CYS A 1 96 ? -1.715 -2.028 8.528 1.00 87.00 96 CYS A C 1
ATOM 760 O O . CYS A 1 96 ? -2.408 -2.537 7.648 1.00 87.00 96 CYS A O 1
A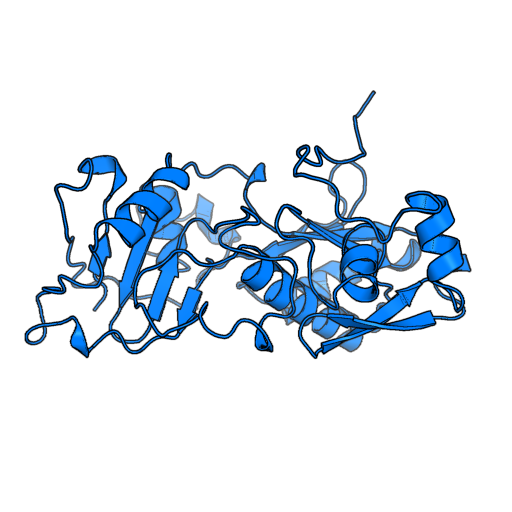TOM 762 N N . CYS A 1 97 ? -1.003 -0.921 8.312 1.00 87.81 97 CYS A N 1
ATOM 763 C CA . CYS A 1 97 ? -1.061 -0.173 7.054 1.00 87.81 97 CYS A CA 1
ATOM 764 C C . CYS A 1 97 ? -0.583 -0.985 5.848 1.00 87.81 97 CYS A C 1
ATOM 766 O O . CYS A 1 97 ? -1.085 -0.803 4.742 1.00 87.81 97 CYS A O 1
ATOM 768 N N . VAL A 1 98 ? 0.316 -1.945 6.080 1.00 89.50 98 VAL A N 1
ATOM 769 C CA . VAL A 1 98 ? 0.804 -2.864 5.046 1.00 89.50 98 VAL A CA 1
ATOM 770 C C . VAL A 1 98 ? -0.296 -3.729 4.421 1.00 89.50 98 VAL A C 1
ATOM 772 O O . VAL A 1 98 ? -0.094 -4.250 3.333 1.00 89.50 98 VAL A O 1
ATOM 775 N N . VAL A 1 99 ? -1.460 -3.877 5.071 1.00 89.12 99 VAL A N 1
ATOM 776 C CA . VAL A 1 99 ? -2.621 -4.558 4.467 1.00 89.12 99 VAL A CA 1
ATOM 777 C C . VAL A 1 99 ? -3.169 -3.738 3.300 1.00 89.12 99 VAL A C 1
ATOM 779 O O . VAL A 1 99 ? -3.452 -4.281 2.240 1.00 89.12 99 VAL A O 1
ATOM 782 N N . ILE A 1 100 ? -3.255 -2.416 3.466 1.00 89.62 100 ILE A N 1
ATOM 783 C CA . ILE A 1 100 ? -3.689 -1.503 2.400 1.00 89.62 100 ILE A CA 1
ATOM 784 C C . ILE A 1 100 ? -2.666 -1.513 1.266 1.00 89.62 100 ILE A C 1
ATOM 786 O O . ILE A 1 100 ? -3.056 -1.543 0.104 1.00 89.62 100 ILE A O 1
ATOM 790 N N . MET A 1 101 ? -1.372 -1.500 1.611 1.00 93.75 101 MET A N 1
ATOM 791 C CA . MET A 1 101 ? -0.265 -1.536 0.647 1.00 93.75 101 MET A CA 1
ATOM 792 C C . MET A 1 101 ? -0.283 -2.823 -0.190 1.00 93.75 101 MET A C 1
ATOM 794 O O . MET A 1 101 ? -0.076 -2.758 -1.398 1.00 93.75 101 MET A O 1
ATOM 798 N N . ASP A 1 102 ? -0.590 -3.974 0.422 1.00 93.56 102 ASP A N 1
ATOM 799 C CA . ASP A 1 102 ? -0.748 -5.244 -0.300 1.00 93.56 102 ASP A CA 1
ATOM 800 C C . ASP A 1 102 ? -1.906 -5.190 -1.301 1.00 93.56 102 ASP A C 1
ATOM 802 O O . ASP A 1 102 ? -1.720 -5.488 -2.482 1.00 93.56 102 ASP A O 1
ATOM 806 N N . ASP A 1 103 ? -3.079 -4.743 -0.844 1.00 92.06 103 ASP A N 1
ATOM 807 C CA . ASP A 1 103 ? -4.285 -4.657 -1.669 1.00 92.06 103 ASP A CA 1
ATOM 808 C C . ASP A 1 103 ? -4.113 -3.684 -2.843 1.00 92.06 103 ASP A C 1
ATOM 810 O O . ASP A 1 103 ? -4.534 -3.976 -3.966 1.00 92.06 103 ASP A O 1
ATOM 814 N N . ILE A 1 104 ? -3.515 -2.511 -2.605 1.00 95.31 104 ILE A N 1
ATOM 815 C CA . ILE A 1 104 ? -3.333 -1.505 -3.654 1.00 95.31 104 ILE A CA 1
ATOM 816 C C . ILE A 1 104 ? -2.231 -1.881 -4.638 1.00 95.31 104 ILE A C 1
ATOM 818 O O . ILE A 1 104 ? -2.406 -1.637 -5.831 1.00 95.31 104 ILE A O 1
ATOM 822 N N . LEU A 1 105 ? -1.138 -2.509 -4.188 1.00 97.94 105 LEU A N 1
ATOM 823 C CA . LEU A 1 105 ? -0.106 -2.999 -5.098 1.00 97.94 105 LEU A CA 1
ATOM 824 C C . LEU A 1 105 ? -0.678 -4.076 -6.020 1.00 97.94 105 LEU A C 1
ATOM 826 O O . LEU A 1 105 ? -0.517 -3.975 -7.235 1.00 97.94 105 LEU A O 1
ATOM 830 N N . ALA A 1 106 ? -1.383 -5.062 -5.456 1.00 97.38 106 ALA A N 1
ATOM 831 C CA . ALA A 1 106 ? -1.997 -6.134 -6.231 1.00 97.38 106 ALA A CA 1
ATOM 832 C C . ALA A 1 106 ? -2.971 -5.576 -7.280 1.00 97.38 106 ALA A C 1
ATOM 834 O O . ALA A 1 106 ? -2.824 -5.863 -8.465 1.00 97.38 106 ALA A O 1
ATOM 835 N N . ALA A 1 107 ? -3.898 -4.701 -6.872 1.00 97.50 107 ALA A N 1
ATOM 836 C CA . ALA A 1 107 ? -4.860 -4.096 -7.792 1.00 97.50 107 ALA A CA 1
ATOM 837 C C . ALA A 1 107 ? -4.185 -3.239 -8.878 1.00 97.50 107 ALA A C 1
ATOM 839 O O . ALA A 1 107 ? -4.583 -3.281 -10.042 1.00 97.50 107 ALA A O 1
ATOM 840 N N . THR A 1 108 ? -3.148 -2.477 -8.516 1.00 98.25 108 THR A N 1
ATOM 841 C CA . THR A 1 108 ? -2.414 -1.621 -9.461 1.00 98.25 108 THR A CA 1
ATOM 842 C C . THR A 1 108 ? -1.670 -2.458 -10.498 1.00 98.25 108 THR A C 1
ATOM 844 O O . THR A 1 108 ? -1.761 -2.174 -11.691 1.00 98.25 108 THR A O 1
ATOM 847 N N . VAL A 1 109 ? -0.981 -3.518 -10.067 1.00 98.38 109 VAL A N 1
ATOM 848 C CA . VAL A 1 109 ? -0.284 -4.462 -10.953 1.00 98.38 109 VAL A CA 1
ATOM 849 C C . VAL A 1 109 ? -1.257 -5.193 -11.872 1.00 98.38 109 VAL A C 1
ATOM 851 O O . VAL A 1 109 ? -1.013 -5.263 -13.075 1.00 98.38 109 VAL A O 1
ATOM 854 N N . ASP A 1 110 ? -2.388 -5.664 -11.349 1.00 98.31 110 ASP A N 1
ATOM 855 C CA . ASP A 1 110 ? -3.419 -6.316 -12.158 1.00 98.31 110 ASP A CA 1
ATOM 856 C C . ASP A 1 110 ? -3.986 -5.372 -13.228 1.00 98.31 110 ASP A C 1
ATOM 858 O O . ASP A 1 110 ? -4.221 -5.793 -14.364 1.00 98.31 110 ASP A O 1
ATOM 862 N N . ALA A 1 111 ? -4.177 -4.089 -12.901 1.00 98.38 111 ALA A N 1
ATOM 863 C CA . ALA A 1 111 ? -4.618 -3.082 -13.861 1.00 98.38 111 ALA A CA 1
ATOM 864 C C . ALA A 1 111 ? -3.557 -2.800 -14.935 1.00 98.38 111 ALA A C 1
ATOM 866 O O . ALA A 1 111 ? -3.898 -2.761 -16.115 1.00 98.38 111 ALA A O 1
ATOM 867 N N . MET A 1 112 ? -2.281 -2.655 -14.553 1.00 98.19 112 MET A N 1
ATOM 868 C CA . MET A 1 112 ? -1.165 -2.457 -15.491 1.00 98.19 112 MET A CA 1
ATOM 869 C C . MET A 1 112 ? -1.020 -3.636 -16.460 1.00 98.19 112 MET A C 1
ATOM 871 O O . MET A 1 112 ? -0.934 -3.425 -17.670 1.00 98.19 112 MET A O 1
ATOM 875 N N . ASN A 1 113 ? -1.085 -4.870 -15.952 1.00 98.00 113 ASN A N 1
ATOM 876 C CA . ASN A 1 113 ? -0.999 -6.086 -16.762 1.00 98.00 113 ASN A CA 1
ATOM 877 C C . ASN A 1 113 ? -2.116 -6.162 -17.815 1.00 98.00 113 ASN A C 1
ATOM 879 O O . ASN A 1 113 ? -1.862 -6.540 -18.957 1.00 98.00 113 ASN A O 1
ATOM 883 N N . GLN A 1 114 ? -3.344 -5.767 -17.464 1.00 98.38 114 GLN A N 1
ATOM 884 C CA . GLN A 1 114 ? -4.486 -5.784 -18.388 1.00 98.38 114 GLN A CA 1
ATOM 885 C C . GLN A 1 114 ? -4.347 -4.809 -19.562 1.00 98.38 114 GLN A C 1
ATOM 887 O O . GLN A 1 114 ? -4.909 -5.055 -20.629 1.00 98.38 114 GLN A O 1
ATOM 892 N N . ILE A 1 115 ? -3.610 -3.713 -19.382 1.00 97.25 115 ILE A N 1
ATOM 893 C CA . ILE A 1 115 ? -3.419 -2.681 -20.415 1.00 97.25 115 ILE A CA 1
ATOM 894 C C . ILE A 1 115 ? -2.010 -2.681 -21.011 1.00 97.25 115 ILE A C 1
ATOM 896 O O . ILE A 1 115 ? -1.696 -1.816 -21.826 1.00 97.25 115 ILE A O 1
ATOM 900 N N . GLY A 1 116 ? -1.1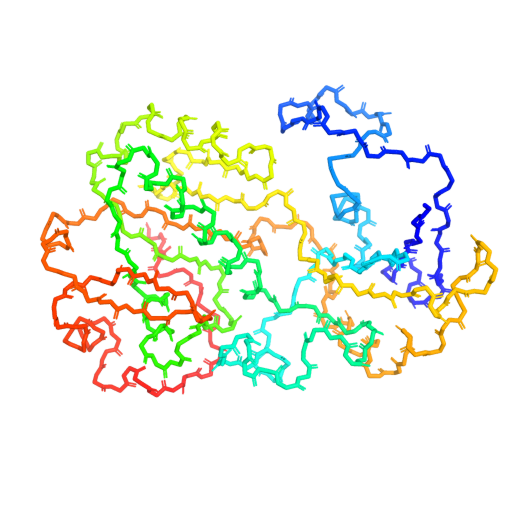75 -3.649 -20.623 1.00 97.06 116 GLY A N 1
ATOM 901 C CA . GLY A 1 116 ? 0.172 -3.827 -21.154 1.00 97.06 116 GLY A CA 1
ATOM 902 C C . GLY A 1 116 ? 1.187 -2.778 -20.697 1.00 97.06 116 GLY A C 1
ATOM 903 O O . GLY A 1 116 ? 2.121 -2.510 -21.445 1.00 97.06 116 GLY A O 1
ATOM 904 N N . ILE A 1 117 ? 1.022 -2.185 -19.507 1.00 97.12 117 ILE A N 1
ATOM 905 C CA . ILE A 1 117 ? 2.079 -1.367 -18.892 1.00 97.12 117 ILE A CA 1
ATOM 906 C C . ILE A 1 117 ? 3.068 -2.300 -18.205 1.00 97.12 117 ILE A C 1
ATOM 908 O O . ILE A 1 117 ? 2.719 -3.013 -17.260 1.00 97.12 117 ILE A O 1
ATOM 912 N N . GLU A 1 118 ? 4.313 -2.273 -18.664 1.00 97.00 118 GLU A N 1
ATOM 913 C CA . GLU A 1 118 ? 5.392 -3.002 -18.016 1.00 97.00 118 GLU A CA 1
ATOM 914 C C . GLU A 1 118 ? 5.854 -2.274 -16.747 1.00 97.00 118 GLU A C 1
ATOM 916 O O . GLU A 1 118 ? 5.997 -1.049 -16.722 1.00 97.00 118 GLU A O 1
ATOM 921 N N . TYR A 1 119 ? 6.100 -3.036 -15.679 1.00 97.94 119 TYR A N 1
ATOM 922 C CA . TYR A 1 119 ? 6.464 -2.490 -14.376 1.00 97.94 119 TYR A CA 1
ATOM 923 C C . TYR A 1 119 ? 7.660 -3.211 -13.745 1.00 97.94 119 TYR A C 1
ATOM 925 O O . TYR A 1 119 ? 7.985 -4.350 -14.099 1.00 97.94 119 TYR A O 1
ATOM 933 N N . ARG A 1 120 ? 8.298 -2.561 -12.765 1.00 98.06 120 ARG A N 1
ATOM 934 C CA . ARG A 1 120 ? 9.251 -3.184 -11.832 1.00 98.06 120 ARG A CA 1
ATOM 935 C C . ARG A 1 120 ? 9.009 -2.694 -10.408 1.00 98.06 120 ARG A C 1
ATOM 937 O O . ARG A 1 120 ? 8.815 -1.505 -10.191 1.00 98.06 120 ARG A O 1
ATOM 944 N N . ILE A 1 121 ? 9.077 -3.588 -9.431 1.00 98.19 121 ILE A N 1
ATOM 945 C CA . ILE A 1 121 ? 9.143 -3.232 -8.013 1.00 98.19 121 ILE A CA 1
ATOM 946 C C . ILE A 1 121 ? 10.536 -2.673 -7.718 1.00 98.19 121 ILE A C 1
ATOM 948 O O . ILE A 1 121 ? 11.544 -3.289 -8.083 1.00 98.19 121 ILE A O 1
ATOM 952 N N . VAL A 1 122 ? 10.594 -1.507 -7.075 1.00 97.50 122 VAL A N 1
ATOM 953 C CA . VAL A 1 122 ? 11.844 -0.769 -6.829 1.00 97.50 122 VAL A CA 1
ATOM 954 C C . VAL A 1 122 ? 11.912 -0.230 -5.395 1.00 97.50 122 VAL A C 1
ATOM 956 O O . VAL A 1 122 ? 11.013 -0.466 -4.591 1.00 97.50 122 VAL A O 1
ATOM 959 N N . TYR A 1 123 ? 13.032 0.411 -5.056 1.00 96.06 123 TYR A N 1
ATOM 960 C CA . TYR A 1 123 ? 13.270 1.120 -3.795 1.00 96.06 123 TYR A CA 1
ATOM 961 C C . TYR A 1 123 ? 12.828 0.369 -2.525 1.00 96.06 123 TYR A C 1
ATOM 963 O O . TYR A 1 123 ? 13.230 -0.781 -2.321 1.00 96.06 123 TYR A O 1
ATOM 971 N N . GLY A 1 124 ? 12.060 1.021 -1.641 1.00 95.31 124 GLY A N 1
ATOM 972 C CA . GLY A 1 124 ? 11.715 0.497 -0.320 1.00 95.31 124 GLY A CA 1
ATOM 973 C C . GLY A 1 124 ? 10.823 -0.735 -0.415 1.00 95.31 124 GLY A C 1
ATOM 974 O O . GLY A 1 124 ? 10.942 -1.662 0.391 1.00 95.31 124 GLY A O 1
ATOM 975 N N . THR A 1 125 ? 9.999 -0.793 -1.462 1.00 97.75 125 THR A N 1
ATOM 976 C CA . THR A 1 125 ? 9.156 -1.956 -1.751 1.00 97.75 125 THR A CA 1
ATOM 977 C C . THR A 1 125 ? 9.994 -3.169 -2.162 1.00 97.75 125 THR A C 1
ATOM 979 O O . THR A 1 125 ? 9.783 -4.265 -1.640 1.00 97.75 125 THR A O 1
ATOM 982 N N . LEU A 1 126 ? 10.997 -2.985 -3.030 1.00 98.00 126 LEU A N 1
ATOM 983 C CA . LEU A 1 126 ? 11.924 -4.059 -3.412 1.00 98.00 126 LEU A CA 1
ATOM 984 C C . LEU A 1 126 ? 12.778 -4.518 -2.228 1.00 98.00 126 LEU A C 1
ATOM 986 O O . LEU A 1 126 ? 12.989 -5.716 -2.047 1.00 98.00 126 LEU A O 1
ATOM 990 N N . LEU A 1 127 ? 13.241 -3.570 -1.410 1.00 97.12 127 LEU A N 1
ATOM 991 C CA . LEU A 1 127 ? 14.008 -3.856 -0.203 1.00 97.12 127 LEU A CA 1
ATOM 992 C C . LEU A 1 127 ? 13.227 -4.772 0.746 1.00 97.12 127 LEU A C 1
ATOM 994 O O . LEU A 1 127 ? 13.762 -5.791 1.176 1.00 97.12 127 LEU A O 1
ATOM 998 N N . GLY A 1 128 ? 11.966 -4.447 1.037 1.00 96.12 128 GLY A N 1
ATOM 999 C CA . GLY A 1 128 ? 11.107 -5.303 1.855 1.00 96.12 128 GLY A CA 1
ATOM 1000 C C . GLY A 1 128 ? 10.893 -6.690 1.231 1.00 96.12 128 GLY A C 1
ATOM 1001 O O . GLY A 1 128 ? 11.024 -7.713 1.909 1.00 96.12 128 GLY A O 1
ATOM 1002 N N . ALA A 1 129 ? 10.657 -6.748 -0.084 1.00 97.19 129 ALA A N 1
ATOM 1003 C CA . ALA A 1 129 ? 10.479 -8.008 -0.807 1.00 97.19 129 ALA A CA 1
ATOM 1004 C C . ALA A 1 129 ? 11.689 -8.950 -0.663 1.00 97.19 129 ALA A C 1
ATOM 1006 O O . ALA A 1 129 ? 11.524 -10.140 -0.401 1.00 97.19 129 ALA A O 1
ATOM 1007 N N . VAL A 1 130 ? 12.907 -8.419 -0.792 1.00 96.94 130 VAL A N 1
ATOM 1008 C CA . VAL A 1 130 ? 14.146 -9.203 -0.671 1.00 96.94 130 VAL A CA 1
ATOM 1009 C C . VAL A 1 130 ? 14.474 -9.532 0.779 1.00 96.94 130 VAL A C 1
ATOM 1011 O O . VAL A 1 130 ? 14.840 -10.664 1.090 1.00 96.94 130 VAL A O 1
ATOM 1014 N N . ARG A 1 131 ? 14.336 -8.558 1.682 1.00 95.62 131 ARG A N 1
ATOM 1015 C CA . ARG A 1 131 ? 14.766 -8.699 3.075 1.00 95.62 131 ARG A CA 1
ATOM 1016 C C . ARG A 1 131 ? 13.873 -9.632 3.880 1.00 95.62 131 ARG A C 1
ATOM 1018 O O . ARG A 1 131 ? 14.365 -10.376 4.727 1.00 95.62 131 ARG A O 1
ATOM 1025 N N . SER A 1 132 ? 12.567 -9.559 3.660 1.00 95.00 132 SER A N 1
ATOM 1026 C CA . SER A 1 132 ? 11.572 -10.168 4.546 1.00 95.00 132 SER A CA 1
ATOM 1027 C C . SER A 1 132 ? 10.352 -10.723 3.816 1.00 95.00 132 SER A C 1
ATOM 1029 O O . SER A 1 132 ? 9.445 -11.237 4.470 1.00 95.00 132 SER A O 1
ATOM 1031 N N . GLN A 1 133 ? 10.315 -10.644 2.481 1.00 96.62 133 GLN A N 1
ATOM 1032 C CA . GLN A 1 133 ? 9.155 -11.017 1.664 1.00 96.62 133 GLN A CA 1
ATOM 1033 C C . GLN A 1 133 ? 7.872 -10.280 2.088 1.00 96.62 133 GLN A C 1
ATOM 1035 O O . GLN A 1 133 ? 6.760 -10.817 2.022 1.00 96.62 133 GLN A O 1
ATOM 1040 N N . ALA A 1 134 ? 8.029 -9.046 2.567 1.00 94.88 134 ALA A N 1
ATOM 1041 C CA . ALA A 1 134 ? 6.976 -8.226 3.148 1.00 94.88 134 ALA A CA 1
ATOM 1042 C C . ALA A 1 134 ? 7.243 -6.739 2.897 1.00 94.88 134 ALA A C 1
ATOM 1044 O O . ALA A 1 134 ? 8.343 -6.346 2.531 1.00 94.88 134 ALA A O 1
ATOM 1045 N N . PHE A 1 135 ? 6.245 -5.892 3.130 1.00 94.31 135 PHE A N 1
ATOM 1046 C CA . PHE A 1 135 ? 6.468 -4.448 3.163 1.00 94.31 135 PHE A CA 1
ATOM 1047 C C . PHE A 1 135 ? 7.201 -4.029 4.439 1.00 94.31 135 PHE A C 1
ATOM 1049 O O . PHE A 1 135 ? 6.989 -4.610 5.510 1.00 94.31 135 PHE A O 1
ATOM 1056 N N . ILE A 1 136 ? 7.989 -2.959 4.332 1.00 92.06 136 ILE A N 1
ATOM 1057 C CA . ILE A 1 136 ? 8.552 -2.256 5.486 1.00 92.06 136 ILE A CA 1
ATOM 1058 C C . ILE A 1 136 ? 7.389 -1.588 6.251 1.00 92.06 136 ILE A C 1
ATOM 1060 O O . ILE A 1 136 ? 6.667 -0.795 5.652 1.00 92.06 136 ILE A O 1
ATOM 1064 N N . PRO A 1 137 ? 7.169 -1.877 7.548 1.00 86.88 137 PRO A N 1
ATOM 1065 C CA . PRO A 1 137 ? 5.928 -1.510 8.242 1.00 86.88 137 PRO A CA 1
ATOM 1066 C C . PRO A 1 137 ? 5.618 -0.018 8.322 1.00 86.88 137 PRO A C 1
ATOM 1068 O O . PRO A 1 137 ? 4.451 0.362 8.273 1.00 86.88 137 PRO A O 1
ATOM 1071 N N . TYR A 1 138 ? 6.669 0.789 8.441 1.00 85.12 138 TYR A N 1
ATOM 1072 C CA . TYR A 1 138 ? 6.626 2.241 8.609 1.00 85.12 138 TYR A CA 1
ATOM 1073 C C . TYR A 1 138 ? 6.803 3.008 7.289 1.00 85.12 138 TYR A C 1
ATOM 1075 O O . TYR A 1 138 ? 7.045 4.213 7.305 1.00 85.12 138 TYR A O 1
ATOM 1083 N N . SER A 1 139 ? 6.726 2.320 6.148 1.00 88.62 139 SER A N 1
ATOM 1084 C CA . SER A 1 139 ? 6.657 2.967 4.836 1.00 88.62 139 SER A CA 1
ATOM 1085 C C . SER A 1 139 ? 5.248 3.520 4.596 1.00 88.62 139 SER A C 1
ATOM 1087 O O . SER A 1 139 ? 4.241 2.936 5.016 1.00 88.62 139 SER A O 1
ATOM 1089 N N . ASP A 1 140 ? 5.185 4.688 3.965 1.00 87.56 140 ASP A N 1
ATOM 1090 C CA . ASP A 1 140 ? 3.956 5.382 3.603 1.00 87.56 140 ASP A CA 1
ATOM 1091 C C . ASP A 1 140 ? 3.516 5.132 2.155 1.00 87.56 140 ASP A C 1
ATOM 1093 O O . ASP A 1 140 ? 2.363 5.415 1.822 1.00 87.56 140 ASP A O 1
ATOM 1097 N N . ASP A 1 141 ? 4.366 4.517 1.336 1.00 92.25 141 ASP A N 1
ATOM 1098 C CA . ASP A 1 141 ? 4.190 4.352 -0.100 1.00 92.25 141 ASP A CA 1
ATOM 1099 C C . ASP A 1 141 ? 4.633 2.981 -0.638 1.00 92.25 141 ASP A C 1
ATOM 1101 O O . ASP A 1 141 ? 5.291 2.172 0.012 1.00 92.25 141 ASP A O 1
ATOM 1105 N N . VAL A 1 142 ? 4.206 2.685 -1.861 1.00 96.69 142 VAL A N 1
ATOM 1106 C CA . VAL A 1 142 ? 4.651 1.527 -2.632 1.00 96.69 142 VAL A CA 1
ATOM 1107 C C . VAL A 1 142 ? 5.326 2.025 -3.899 1.00 96.69 142 VAL A C 1
ATOM 1109 O O . VAL A 1 142 ? 4.721 2.753 -4.679 1.00 96.69 142 VAL A O 1
ATOM 1112 N N . ASP A 1 143 ? 6.555 1.590 -4.134 1.00 97.25 143 ASP A N 1
ATOM 1113 C CA . ASP A 1 143 ? 7.396 2.077 -5.217 1.00 97.25 143 ASP A CA 1
ATOM 1114 C C . ASP A 1 143 ? 7.361 1.137 -6.426 1.00 97.25 143 ASP A C 1
ATOM 1116 O O . ASP A 1 143 ? 7.831 -0.009 -6.376 1.00 97.25 143 ASP A O 1
ATOM 1120 N N . VAL A 1 144 ? 6.865 1.648 -7.550 1.00 98.19 144 VAL A N 1
ATOM 1121 C CA . VAL A 1 144 ? 6.806 0.925 -8.819 1.00 98.19 144 VAL A CA 1
ATOM 1122 C C . VAL A 1 144 ? 7.419 1.771 -9.929 1.00 98.19 144 VAL A C 1
ATOM 1124 O O . VAL A 1 144 ? 7.040 2.913 -10.157 1.00 98.19 144 VAL A O 1
ATOM 1127 N N . ALA A 1 145 ? 8.363 1.200 -10.663 1.00 97.38 145 ALA A N 1
ATOM 1128 C CA . ALA A 1 145 ? 8.916 1.785 -11.873 1.00 97.38 145 ALA A CA 1
ATOM 1129 C C . ALA A 1 145 ? 8.052 1.426 -13.087 1.00 97.38 145 ALA A C 1
ATOM 1131 O O . ALA A 1 145 ? 7.711 0.259 -13.269 1.00 97.38 145 ALA A O 1
ATOM 1132 N N . ILE A 1 146 ? 7.769 2.415 -13.936 1.00 97.12 146 ILE A N 1
ATOM 1133 C CA . ILE A 1 146 ? 7.122 2.265 -15.250 1.00 97.12 146 ILE A CA 1
ATOM 1134 C C . ILE A 1 146 ? 7.938 2.986 -16.332 1.00 97.12 146 ILE A C 1
ATOM 1136 O O . ILE A 1 146 ? 8.744 3.875 -16.022 1.00 97.12 146 ILE A O 1
ATOM 1140 N N . HIS A 1 147 ? 7.747 2.625 -17.602 1.00 96.12 147 HIS A N 1
ATOM 1141 C CA . HIS A 1 147 ? 8.389 3.349 -18.697 1.00 96.12 147 HIS A CA 1
ATOM 1142 C C . HIS A 1 147 ? 7.965 4.817 -18.699 1.00 96.12 147 HIS A C 1
ATOM 1144 O O . HIS A 1 147 ? 6.805 5.165 -18.454 1.00 96.12 147 HIS A O 1
ATOM 1150 N N . LYS A 1 148 ? 8.897 5.706 -19.056 1.00 94.06 148 LYS A N 1
ATOM 1151 C CA . LYS A 1 148 ? 8.578 7.132 -19.194 1.00 94.06 148 LYS A CA 1
ATOM 1152 C C . LYS A 1 148 ? 7.482 7.368 -20.240 1.00 94.06 148 LYS A C 1
ATOM 1154 O O . LYS A 1 148 ? 6.600 8.192 -20.015 1.00 94.06 148 LYS A O 1
ATOM 1159 N N . ALA A 1 149 ? 7.520 6.623 -21.347 1.00 94.00 149 ALA A N 1
ATOM 1160 C CA . ALA A 1 149 ? 6.525 6.716 -22.413 1.00 94.00 149 ALA A CA 1
ATOM 1161 C C . ALA A 1 149 ? 5.104 6.383 -21.923 1.00 94.00 149 ALA A C 1
ATOM 1163 O O . ALA A 1 149 ? 4.158 7.088 -22.277 1.00 94.00 149 ALA A O 1
ATOM 1164 N N . ASP A 1 150 ? 4.963 5.372 -21.060 1.00 94.62 150 ASP A N 1
ATOM 1165 C CA . ASP A 1 150 ? 3.678 5.029 -20.446 1.00 94.62 150 ASP A CA 1
ATOM 1166 C C . ASP A 1 150 ? 3.222 6.116 -19.475 1.00 94.62 150 ASP A C 1
ATOM 1168 O O . ASP A 1 150 ? 2.064 6.534 -19.521 1.00 94.62 150 ASP A O 1
ATOM 1172 N N . ASN A 1 151 ? 4.142 6.656 -18.664 1.00 92.94 151 ASN A N 1
ATOM 1173 C CA . ASN A 1 151 ? 3.835 7.760 -17.752 1.00 92.94 151 ASN A CA 1
ATOM 1174 C C . ASN A 1 151 ? 3.386 9.041 -18.481 1.00 92.94 151 ASN A C 1
ATOM 1176 O O . ASN A 1 151 ? 2.575 9.820 -17.973 1.00 92.94 151 ASN A O 1
ATOM 1180 N N . ASP A 1 152 ? 3.889 9.274 -19.691 1.00 92.06 152 ASP A N 1
ATOM 1181 C CA . ASP A 1 152 ? 3.524 10.428 -20.509 1.00 92.06 152 ASP A CA 1
ATOM 1182 C C . ASP A 1 152 ? 2.175 10.261 -21.231 1.00 92.06 152 ASP A C 1
ATOM 1184 O O . ASP A 1 152 ? 1.601 11.253 -21.692 1.00 92.06 152 ASP A O 1
ATOM 1188 N N . ARG A 1 153 ? 1.610 9.047 -21.270 1.00 93.38 153 ARG A N 1
ATOM 1189 C CA . ARG A 1 153 ? 0.355 8.740 -21.961 1.00 93.38 153 ARG A CA 1
ATOM 1190 C C . ARG A 1 153 ? -0.844 8.779 -21.012 1.00 93.38 153 ARG A C 1
ATOM 1192 O O . ARG A 1 153 ? -1.213 7.777 -20.410 1.00 93.38 153 ARG A O 1
ATOM 1199 N N . TYR A 1 154 ? -1.552 9.910 -20.972 1.00 93.69 154 TYR A N 1
ATOM 1200 C CA . TYR A 1 154 ? -2.780 10.068 -20.169 1.00 93.69 154 TYR A CA 1
ATOM 1201 C C . TYR A 1 154 ? -3.811 8.942 -20.375 1.00 93.69 154 TYR A C 1
ATOM 1203 O O . TYR A 1 154 ? -4.430 8.481 -19.419 1.00 93.69 154 TYR A O 1
ATOM 1211 N N . ALA A 1 155 ? -3.967 8.461 -21.615 1.00 94.88 155 ALA A N 1
ATOM 1212 C CA . ALA A 1 155 ? -4.905 7.386 -21.941 1.00 94.88 155 ALA A CA 1
ATOM 1213 C C . ALA A 1 155 ? -4.647 6.097 -21.138 1.00 94.88 155 ALA A C 1
ATOM 1215 O O . ALA A 1 155 ? -5.600 5.406 -20.789 1.00 94.88 155 ALA A O 1
ATOM 1216 N N . SER A 1 156 ? -3.386 5.800 -20.809 1.00 94.12 156 SER A N 1
ATOM 1217 C CA . SER A 1 156 ? -3.011 4.648 -19.988 1.00 94.12 156 SER A CA 1
ATOM 1218 C C . SER A 1 156 ? -3.593 4.768 -18.576 1.00 94.12 156 SER A C 1
ATOM 1220 O O . SER A 1 156 ? -4.278 3.864 -18.107 1.00 94.12 156 SER A O 1
ATOM 1222 N N . PHE A 1 157 ? -3.431 5.926 -17.933 1.00 94.81 157 PHE A N 1
ATOM 1223 C CA . PHE A 1 157 ? -3.966 6.187 -16.590 1.00 94.81 157 PHE A CA 1
ATOM 1224 C C . PHE A 1 157 ? -5.488 6.295 -16.564 1.00 94.81 157 PHE A C 1
ATOM 1226 O O . PHE A 1 157 ? -6.120 5.870 -15.599 1.00 94.81 157 PHE A O 1
ATOM 1233 N N . TRP A 1 158 ? -6.092 6.810 -17.637 1.00 94.94 158 TRP A N 1
ATOM 1234 C CA . TRP A 1 158 ? -7.543 6.796 -17.785 1.00 94.94 158 TRP A CA 1
ATOM 1235 C C . TRP A 1 158 ? -8.086 5.360 -17.836 1.00 94.94 158 TRP A C 1
ATOM 1237 O O . TRP A 1 158 ? -9.030 5.048 -17.112 1.00 94.94 158 TRP A O 1
ATOM 1247 N N . LEU A 1 159 ? -7.458 4.464 -18.610 1.00 96.56 159 LEU A N 1
ATOM 1248 C CA . LEU A 1 159 ? -7.825 3.043 -18.643 1.00 96.56 159 LEU A CA 1
ATOM 1249 C C . LEU A 1 159 ? -7.601 2.360 -17.288 1.00 96.56 159 LEU A C 1
ATOM 1251 O O . LEU A 1 159 ? -8.483 1.633 -16.831 1.00 96.56 159 LEU A O 1
ATOM 1255 N N . MET A 1 160 ? -6.479 2.636 -16.609 1.00 96.56 160 MET A N 1
ATOM 1256 C CA . MET A 1 160 ? -6.248 2.141 -15.245 1.00 96.56 160 MET A CA 1
ATOM 1257 C C . MET A 1 160 ? -7.379 2.558 -14.303 1.00 96.56 160 MET A C 1
ATOM 1259 O O . MET A 1 160 ? -7.891 1.721 -13.566 1.00 96.56 160 MET A O 1
ATOM 1263 N N . GLN A 1 161 ? -7.813 3.822 -14.351 1.00 95.06 161 GLN A N 1
ATOM 1264 C CA . GLN A 1 161 ? -8.922 4.306 -13.527 1.00 95.06 161 GLN A CA 1
ATOM 1265 C C . GLN A 1 161 ? -10.240 3.572 -13.827 1.00 95.06 161 GLN A C 1
ATOM 1267 O O . GLN A 1 161 ? -11.004 3.320 -12.895 1.00 95.06 161 GLN A O 1
ATOM 1272 N N . GLN A 1 162 ? -10.513 3.208 -15.088 1.00 94.12 162 GLN A N 1
ATOM 1273 C CA . GLN A 1 162 ? -11.706 2.423 -15.444 1.00 94.12 162 GLN A CA 1
ATOM 1274 C C . GLN A 1 162 ? -11.653 1.001 -14.870 1.00 94.12 162 GLN A C 1
ATOM 1276 O O . GLN A 1 162 ? -12.658 0.515 -14.360 1.00 94.12 162 GLN A O 1
ATOM 1281 N N . ILE A 1 163 ? -10.486 0.351 -14.919 1.00 95.50 163 ILE A N 1
ATOM 1282 C CA . ILE A 1 163 ? -10.292 -1.014 -14.400 1.00 95.50 163 ILE A CA 1
ATOM 1283 C C . ILE A 1 163 ? -10.372 -1.039 -12.874 1.00 95.50 163 ILE A C 1
ATOM 1285 O O . ILE A 1 163 ? -11.055 -1.879 -12.294 1.00 95.50 163 ILE A O 1
ATOM 1289 N N . LEU A 1 164 ? -9.680 -0.106 -12.220 1.00 91.44 164 LEU A N 1
ATOM 1290 C CA . LEU A 1 164 ? -9.649 -0.004 -10.764 1.00 91.44 164 LEU A CA 1
ATOM 1291 C C . LEU A 1 164 ? -11.001 0.446 -10.185 1.00 91.44 164 LEU A C 1
ATOM 1293 O O . LEU A 1 164 ? -11.331 0.136 -9.036 1.00 91.44 164 LEU A O 1
ATOM 1297 N N . GLY A 1 165 ? -11.799 1.163 -10.979 1.00 89.00 165 GLY A N 1
ATOM 1298 C CA . GLY A 1 165 ? -13.115 1.640 -10.583 1.00 89.00 165 GLY A CA 1
ATOM 1299 C C . GLY A 1 165 ? -13.064 2.633 -9.411 1.00 89.00 165 GLY A C 1
ATOM 1300 O O . GLY A 1 165 ? -12.015 3.196 -9.101 1.00 89.00 165 GLY A O 1
ATOM 1301 N N . PRO A 1 166 ? -14.196 2.868 -8.724 1.00 80.12 166 PRO A N 1
ATOM 1302 C CA . PRO A 1 166 ? -14.315 3.923 -7.711 1.00 80.12 166 PRO A CA 1
ATOM 1303 C C . PRO A 1 166 ? -13.585 3.614 -6.397 1.00 80.12 166 PRO A C 1
ATOM 1305 O O . PRO A 1 166 ? -13.444 4.497 -5.553 1.00 80.12 166 PRO A O 1
ATOM 1308 N N . ARG A 1 167 ? -13.124 2.369 -6.211 1.00 82.25 167 ARG A N 1
ATOM 1309 C CA . ARG A 1 167 ? -12.372 1.945 -5.023 1.00 82.25 167 ARG A CA 1
ATOM 1310 C C . ARG A 1 167 ? -10.963 2.539 -4.984 1.00 82.25 167 ARG A C 1
ATOM 1312 O O . ARG A 1 167 ? -10.352 2.564 -3.920 1.00 82.25 167 ARG A O 1
ATOM 1319 N N . TYR A 1 168 ? -10.454 3.036 -6.106 1.00 88.50 168 TYR A N 1
ATOM 1320 C CA . TYR A 1 168 ? -9.141 3.663 -6.187 1.00 88.50 168 TYR A CA 1
ATOM 1321 C C . TYR A 1 168 ? -9.213 4.952 -7.001 1.00 88.50 168 TYR A C 1
ATOM 1323 O O . TYR A 1 168 ? -10.122 5.153 -7.808 1.00 88.50 168 TYR A O 1
ATOM 1331 N N . PHE A 1 169 ? -8.220 5.811 -6.812 1.00 90.81 169 PHE A N 1
ATOM 1332 C CA . PHE A 1 169 ? -8.048 7.027 -7.588 1.00 90.81 169 PHE A CA 1
ATOM 1333 C C . PHE A 1 169 ? -6.667 7.084 -8.218 1.00 90.81 169 PHE A C 1
ATOM 1335 O O . PHE A 1 169 ? -5.657 6.951 -7.532 1.00 90.81 169 PHE A O 1
ATOM 1342 N N . VAL A 1 170 ? -6.639 7.298 -9.529 1.00 93.38 170 VAL A N 1
ATOM 1343 C CA . VAL A 1 170 ? -5.416 7.414 -10.318 1.00 93.38 170 VAL A CA 1
ATOM 1344 C C . VAL A 1 170 ? -5.136 8.891 -10.579 1.00 93.38 170 VAL A C 1
ATOM 1346 O O . VAL A 1 170 ? -5.823 9.547 -11.362 1.00 93.38 170 VAL A O 1
ATOM 1349 N N . ALA A 1 171 ? -4.103 9.417 -9.930 1.00 92.12 171 ALA A N 1
ATOM 1350 C CA . ALA A 1 171 ? -3.614 10.769 -10.139 1.00 92.12 171 ALA A CA 1
ATOM 1351 C C . ALA A 1 171 ? -2.481 10.756 -11.172 1.00 92.12 171 ALA A C 1
ATOM 1353 O O . ALA A 1 171 ? -1.398 10.230 -10.921 1.00 92.12 171 ALA A O 1
ATOM 1354 N N . TRP A 1 172 ? -2.715 11.350 -12.338 1.00 92.00 172 TRP A N 1
ATOM 1355 C CA . TRP A 1 172 ? -1.706 11.448 -13.393 1.00 92.00 172 TRP A CA 1
ATOM 1356 C C . TRP A 1 172 ? -0.804 12.670 -13.191 1.00 92.00 172 TRP A C 1
ATOM 1358 O O . TRP A 1 172 ? -1.315 13.777 -13.026 1.00 92.00 172 TRP A O 1
ATOM 1368 N N . LYS A 1 173 ? 0.524 12.475 -13.246 1.00 87.19 173 LYS A N 1
ATOM 1369 C CA . LYS A 1 173 ? 1.545 13.541 -13.153 1.00 87.19 173 LYS A CA 1
ATOM 1370 C C . LYS A 1 173 ? 1.318 14.508 -11.983 1.00 87.19 173 LYS A C 1
ATOM 1372 O O . LYS A 1 173 ? 1.123 15.709 -12.169 1.00 87.19 173 LYS A O 1
ATOM 1377 N N . THR A 1 174 ? 1.375 13.976 -10.765 1.00 77.56 174 THR A N 1
ATOM 1378 C CA . THR A 1 174 ? 1.442 14.793 -9.542 1.00 77.56 174 THR A CA 1
ATOM 1379 C C . THR A 1 174 ? 2.774 15.560 -9.467 1.00 77.56 174 THR A C 1
ATOM 1381 O O . THR A 1 174 ? 3.607 15.419 -10.355 1.00 77.56 174 THR A O 1
ATOM 1384 N N . ASN A 1 175 ? 2.980 16.433 -8.478 1.00 68.06 175 ASN A N 1
ATOM 1385 C CA . ASN A 1 175 ? 4.242 17.171 -8.315 1.00 68.06 175 ASN A CA 1
ATOM 1386 C C . ASN A 1 175 ? 5.072 16.568 -7.164 1.00 68.06 175 ASN A C 1
ATOM 1388 O O . ASN A 1 175 ? 4.529 16.508 -6.055 1.00 68.06 175 ASN A O 1
ATOM 1392 N N . PRO A 1 176 ? 6.357 16.190 -7.361 1.00 63.41 176 PRO A N 1
ATOM 1393 C CA . PRO A 1 176 ? 7.110 16.087 -8.633 1.00 63.41 176 PRO A CA 1
ATOM 1394 C C . PRO A 1 176 ? 6.514 15.023 -9.582 1.00 63.41 176 PRO A C 1
ATOM 1396 O O . PRO A 1 176 ? 5.757 14.197 -9.083 1.00 63.41 176 PRO A O 1
ATOM 1399 N N . PRO A 1 177 ? 6.810 15.036 -10.911 1.00 74.31 177 PRO A N 1
ATOM 1400 C CA . PRO A 1 177 ? 6.049 14.356 -11.982 1.00 74.31 177 PRO A CA 1
ATOM 1401 C C . PRO A 1 177 ? 6.034 12.823 -11.884 1.00 74.31 177 PRO A C 1
ATOM 1403 O O . PRO A 1 177 ? 6.635 12.116 -12.692 1.00 74.31 177 PRO A O 1
ATOM 1406 N N . VAL A 1 178 ? 5.288 12.324 -10.908 1.00 85.31 178 VAL A N 1
ATOM 1407 C CA . VAL A 1 178 ? 5.040 10.919 -10.598 1.00 85.31 178 VAL A CA 1
ATOM 1408 C C . VAL A 1 178 ? 3.533 10.709 -10.655 1.00 85.31 178 VAL A C 1
ATOM 1410 O O . VAL A 1 178 ? 2.757 11.562 -10.207 1.00 85.31 178 VAL A O 1
ATOM 1413 N N . SER A 1 179 ? 3.099 9.609 -11.257 1.00 93.50 179 SER A N 1
ATOM 1414 C CA . SER A 1 179 ? 1.685 9.237 -11.232 1.00 93.50 179 SER A CA 1
ATOM 1415 C C . SER A 1 179 ? 1.417 8.371 -10.008 1.00 93.50 179 SER A C 1
ATOM 1417 O O . SER A 1 179 ? 2.267 7.583 -9.614 1.00 93.50 179 SER A O 1
ATOM 1419 N N . ARG A 1 180 ? 0.251 8.529 -9.387 1.00 94.50 180 ARG A N 1
ATOM 1420 C CA . ARG A 1 180 ? -0.080 7.877 -8.119 1.00 94.50 180 ARG A CA 1
ATOM 1421 C C . ARG A 1 180 ? -1.378 7.112 -8.198 1.00 94.50 180 ARG A C 1
ATOM 1423 O O . ARG A 1 180 ? -2.330 7.580 -8.817 1.00 94.50 180 ARG A O 1
ATOM 1430 N N . VAL A 1 181 ? -1.435 5.977 -7.513 1.00 94.62 181 VAL A N 1
ATOM 1431 C CA . VAL A 1 181 ? -2.691 5.276 -7.237 1.00 94.62 181 VAL A CA 1
ATOM 1432 C C . VAL A 1 181 ? -2.978 5.369 -5.748 1.00 94.62 181 VAL A C 1
ATOM 1434 O O . VAL A 1 181 ? -2.154 4.985 -4.922 1.00 94.62 181 VAL A O 1
ATOM 1437 N N . TYR A 1 182 ? -4.156 5.878 -5.413 1.00 91.00 182 TYR A N 1
ATOM 1438 C CA . TYR A 1 182 ? -4.636 6.057 -4.051 1.00 91.00 182 TYR A CA 1
ATOM 1439 C C . TYR A 1 182 ? -5.792 5.096 -3.755 1.00 91.00 182 TYR A C 1
ATOM 1441 O O . TYR A 1 182 ? -6.663 4.909 -4.607 1.00 91.00 182 TYR A O 1
ATOM 1449 N N . PRO A 1 183 ? -5.868 4.515 -2.549 1.00 87.69 183 PRO A N 1
ATOM 1450 C CA . PRO A 1 183 ? -7.013 3.739 -2.115 1.00 87.69 183 PRO A CA 1
ATOM 1451 C C . PRO A 1 183 ? -8.124 4.695 -1.672 1.00 87.69 183 PRO A C 1
ATOM 1453 O O . PRO A 1 183 ? -7.902 5.590 -0.857 1.00 87.69 183 PRO A O 1
ATOM 1456 N N . HIS A 1 184 ? -9.335 4.487 -2.177 1.00 80.00 184 HIS A N 1
ATOM 1457 C CA . HIS A 1 184 ? -10.572 5.120 -1.706 1.00 80.00 184 HIS A CA 1
ATOM 1458 C C . HIS A 1 184 ? -11.387 4.144 -0.848 1.00 80.00 184 HIS A C 1
ATOM 1460 O O . HIS A 1 184 ? -12.606 4.043 -0.958 1.00 80.00 184 HIS A O 1
ATOM 1466 N N . PHE A 1 185 ? -10.691 3.384 -0.010 1.00 76.69 185 PHE A N 1
ATOM 1467 C CA . PHE A 1 185 ? -11.281 2.489 0.973 1.00 76.69 185 PHE A CA 1
ATOM 1468 C C . PHE A 1 185 ? -10.439 2.531 2.238 1.00 76.69 185 PHE A C 1
ATOM 1470 O O . PHE A 1 185 ? -9.228 2.769 2.192 1.00 76.69 185 PHE A O 1
ATOM 1477 N N . ALA A 1 186 ? -11.072 2.268 3.371 1.00 73.56 186 ALA A N 1
ATOM 1478 C CA . ALA A 1 186 ? -10.333 2.106 4.605 1.00 73.56 186 ALA A CA 1
ATOM 1479 C C . ALA A 1 186 ? -9.565 0.794 4.705 1.00 73.56 186 ALA A C 1
ATOM 1481 O O . ALA A 1 186 ? -9.972 -0.226 4.148 1.00 73.56 186 ALA A O 1
ATOM 1482 N N . PRO A 1 187 ? -8.561 0.768 5.588 1.00 75.12 187 PRO A N 1
ATOM 1483 C CA . PRO A 1 187 ? -8.142 -0.469 6.218 1.00 75.12 187 PRO A CA 1
ATOM 1484 C C . PRO A 1 187 ? -9.348 -1.239 6.821 1.00 75.12 187 PRO A C 1
ATOM 1486 O O . PRO A 1 187 ? -10.036 -0.749 7.719 1.00 75.12 187 PRO A O 1
ATOM 1489 N N . THR A 1 188 ? -9.621 -2.462 6.350 1.00 74.00 188 THR A N 1
ATOM 1490 C CA . THR A 1 188 ? -10.726 -3.299 6.865 1.00 74.00 188 THR A CA 1
ATOM 1491 C C . THR A 1 188 ? -10.262 -4.706 7.207 1.00 74.00 188 THR A C 1
ATOM 1493 O O . THR A 1 188 ? -9.403 -5.261 6.528 1.00 74.00 188 THR A O 1
ATOM 1496 N N . VAL A 1 189 ? -10.859 -5.291 8.246 1.00 73.25 189 VAL A N 1
ATOM 1497 C CA . VAL A 1 189 ? -10.663 -6.696 8.620 1.00 73.25 189 VAL A CA 1
ATOM 1498 C C . VAL A 1 189 ? -12.004 -7.409 8.518 1.00 73.25 1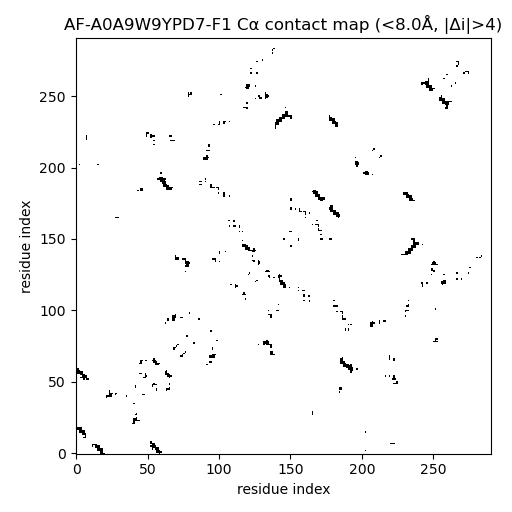89 VAL A C 1
ATOM 1500 O O . VAL A 1 189 ? -12.970 -7.021 9.181 1.00 73.25 189 VAL A O 1
ATOM 1503 N N . ALA A 1 190 ? -12.074 -8.446 7.684 1.00 73.62 190 ALA A N 1
ATOM 1504 C CA . ALA A 1 190 ? -13.221 -9.343 7.645 1.00 73.62 190 ALA A CA 1
ATOM 1505 C C . ALA A 1 190 ? -13.180 -10.249 8.882 1.00 73.62 190 ALA A C 1
ATOM 1507 O O . ALA A 1 190 ? -12.281 -11.072 9.029 1.00 73.62 190 ALA A O 1
ATOM 1508 N N . VAL A 1 191 ? -14.140 -10.073 9.786 1.00 74.38 191 VAL A N 1
ATOM 1509 C CA . VAL A 1 191 ? -14.194 -10.787 11.064 1.00 74.38 191 VAL A CA 1
ATOM 1510 C C . VAL A 1 191 ? -15.644 -10.933 11.499 1.00 74.38 191 VAL A C 1
ATOM 1512 O O . VAL A 1 191 ? -16.435 -9.992 11.422 1.00 74.38 191 VAL A O 1
ATOM 1515 N N . ASN A 1 192 ? -16.010 -12.126 11.967 1.00 77.12 192 ASN A N 1
ATOM 1516 C CA . ASN A 1 192 ? -17.350 -12.374 12.476 1.00 77.12 192 ASN A CA 1
ATOM 1517 C C . ASN A 1 192 ? -17.499 -11.792 13.884 1.00 77.12 192 ASN A C 1
ATOM 1519 O O . ASN A 1 192 ? -17.251 -12.458 14.888 1.00 77.12 192 ASN A O 1
ATOM 1523 N N . THR A 1 193 ? -17.965 -10.553 13.955 1.00 76.75 193 THR A N 1
ATOM 1524 C CA . THR A 1 193 ? -18.180 -9.865 15.227 1.00 76.75 193 THR A CA 1
ATOM 1525 C C . THR A 1 193 ? -19.559 -10.146 15.821 1.00 76.75 193 THR A C 1
ATOM 1527 O O . THR A 1 193 ? -19.846 -9.634 16.896 1.00 76.75 193 THR A O 1
ATOM 1530 N N . ARG A 1 194 ? -20.424 -10.966 15.192 1.00 78.00 194 ARG A N 1
ATOM 1531 C CA . ARG A 1 194 ? -21.800 -11.235 15.676 1.00 78.00 194 ARG A CA 1
ATOM 1532 C C . ARG A 1 194 ? -21.854 -11.660 17.139 1.00 78.00 194 ARG A C 1
ATOM 1534 O O . ARG A 1 194 ? -22.784 -11.282 17.839 1.00 78.00 194 ARG A O 1
ATOM 1541 N N . ARG A 1 195 ? -20.841 -12.398 17.604 1.00 79.31 195 ARG A N 1
ATOM 1542 C CA . ARG A 1 195 ? -20.704 -12.836 19.004 1.00 79.31 195 ARG A CA 1
ATOM 1543 C C . ARG A 1 195 ? -20.641 -11.686 20.017 1.00 79.31 195 ARG A C 1
ATOM 1545 O O . ARG A 1 195 ? -20.924 -11.895 21.189 1.00 79.31 195 ARG A O 1
ATOM 1552 N N . HIS A 1 196 ? -20.290 -10.485 19.565 1.00 76.50 196 HIS A N 1
ATOM 1553 C CA . HIS A 1 196 ? -20.186 -9.274 20.380 1.00 76.50 196 HIS A CA 1
ATOM 1554 C C . HIS A 1 196 ? -21.503 -8.507 20.509 1.00 76.50 196 HIS A C 1
ATOM 1556 O O . HIS A 1 196 ? -21.577 -7.540 21.270 1.00 76.50 196 HIS A O 1
ATOM 1562 N N . PHE A 1 197 ? -22.536 -8.924 19.776 1.00 72.38 197 PHE A N 1
ATOM 1563 C CA . PHE A 1 197 ? -23.849 -8.292 19.783 1.00 72.38 197 PHE A CA 1
ATOM 1564 C C . PHE A 1 197 ? -24.825 -9.099 20.639 1.00 72.38 197 PHE A C 1
ATOM 1566 O O . PHE A 1 197 ? -24.890 -10.325 20.551 1.00 72.38 197 PHE A O 1
ATOM 1573 N N . LYS A 1 198 ? -25.620 -8.399 21.452 1.00 68.38 198 LYS A N 1
ATOM 1574 C CA . LYS A 1 198 ? -26.729 -8.974 22.214 1.00 68.38 198 LYS A CA 1
ATOM 1575 C C . LYS A 1 198 ? -28.052 -8.542 21.584 1.00 68.38 198 LYS A C 1
ATOM 1577 O O . LYS A 1 198 ? -28.394 -7.356 21.572 1.00 68.38 198 LYS A O 1
ATOM 1582 N N . GLY A 1 199 ? -28.790 -9.519 21.052 1.00 63.09 199 GLY A N 1
ATOM 1583 C CA . GLY A 1 199 ? -29.949 -9.261 20.191 1.00 63.09 199 GLY A CA 1
ATOM 1584 C C . GLY A 1 199 ? -29.563 -8.482 18.926 1.00 63.09 199 GLY A C 1
ATOM 1585 O O . GLY A 1 199 ? -28.387 -8.348 18.597 1.00 63.09 199 GLY A O 1
ATOM 1586 N N . ASP A 1 200 ? -30.544 -7.915 18.229 1.00 55.28 200 ASP A N 1
ATOM 1587 C CA . ASP A 1 200 ? -30.302 -7.225 16.952 1.00 55.28 200 ASP A CA 1
ATOM 1588 C C . ASP A 1 200 ? -29.699 -5.810 17.103 1.00 55.28 200 ASP A C 1
ATOM 1590 O O . ASP A 1 200 ? -29.493 -5.112 16.104 1.00 55.28 200 ASP A O 1
ATOM 1594 N N . TYR A 1 201 ? -29.459 -5.328 18.334 1.00 51.59 201 TYR A N 1
ATOM 1595 C CA . TYR A 1 201 ? -29.401 -3.880 18.577 1.00 51.59 201 TYR A CA 1
ATOM 1596 C C . TYR A 1 201 ? -28.275 -3.350 19.483 1.00 51.59 201 TYR A C 1
ATOM 1598 O O . TYR A 1 201 ? -27.973 -2.161 19.353 1.00 51.59 201 TYR A O 1
ATOM 1606 N N . SER A 1 202 ? -27.618 -4.155 20.333 1.00 58.59 202 SER A N 1
ATOM 1607 C CA . SER A 1 202 ? -26.620 -3.659 21.308 1.00 58.59 202 SER A CA 1
ATOM 1608 C C . SER A 1 202 ? -25.263 -4.359 21.167 1.00 58.59 202 SER A C 1
ATOM 1610 O O . SER A 1 202 ? -25.204 -5.587 21.169 1.00 58.59 202 SER A O 1
ATOM 1612 N N . LEU A 1 203 ? -24.177 -3.588 21.041 1.00 64.62 203 LEU A N 1
ATOM 1613 C CA . LEU A 1 203 ? -22.797 -4.090 21.081 1.00 64.62 203 LEU A CA 1
ATOM 1614 C C . LEU A 1 203 ? -22.333 -4.104 22.549 1.00 64.62 203 LEU A C 1
ATOM 1616 O O . LEU A 1 203 ? -21.998 -3.061 23.101 1.00 64.62 203 LEU A O 1
ATOM 1620 N N . GLU A 1 204 ? -22.323 -5.271 23.194 1.00 65.31 204 GLU A N 1
ATOM 1621 C CA . GLU A 1 204 ? -22.048 -5.420 24.642 1.00 65.31 204 GLU A CA 1
ATOM 1622 C C . GLU A 1 204 ? -20.787 -6.251 24.909 1.00 65.31 204 GLU A C 1
ATOM 1624 O O . GLU A 1 204 ? -20.722 -7.047 25.844 1.00 65.31 204 GLU A O 1
ATOM 1629 N N . SER A 1 205 ? -19.766 -6.094 24.067 1.00 71.94 205 SER A N 1
ATOM 1630 C CA . SER A 1 205 ? -18.534 -6.871 24.191 1.00 71.94 205 SER A CA 1
ATOM 1631 C C . SER A 1 205 ? -17.515 -6.206 25.094 1.00 71.94 205 SER A C 1
ATOM 1633 O O . SER A 1 205 ? -16.988 -5.151 24.767 1.00 71.94 205 SER A O 1
ATOM 1635 N N . HIS A 1 206 ? -17.158 -6.867 26.190 1.00 73.00 206 HIS A N 1
ATOM 1636 C CA . HIS A 1 206 ? -15.986 -6.480 26.975 1.00 73.00 206 HIS A CA 1
ATOM 1637 C C . HIS A 1 206 ? -14.670 -6.720 26.222 1.00 73.00 206 HIS A C 1
ATOM 1639 O O . HIS A 1 206 ? -13.707 -6.002 26.458 1.00 73.00 206 HIS A O 1
ATOM 1645 N N . ALA A 1 207 ? -14.639 -7.681 25.292 1.00 76.62 207 ALA A N 1
ATOM 1646 C CA . ALA A 1 207 ? -13.437 -8.027 24.540 1.00 76.62 207 ALA A CA 1
ATOM 1647 C C . ALA A 1 207 ? -13.021 -6.909 23.569 1.00 76.62 207 ALA A C 1
ATOM 1649 O O . ALA A 1 207 ? -11.860 -6.526 23.557 1.00 76.62 207 ALA A O 1
ATOM 1650 N N . LEU A 1 208 ? -13.968 -6.307 22.834 1.00 76.25 208 LEU A N 1
ATOM 1651 C CA . LEU A 1 208 ? -13.683 -5.218 21.878 1.00 76.25 208 LEU A CA 1
ATOM 1652 C C . LEU A 1 208 ? -13.158 -3.926 22.529 1.00 76.25 208 LEU A C 1
ATOM 1654 O O . LEU A 1 208 ? -12.642 -3.049 21.826 1.00 76.25 208 LEU A O 1
ATOM 1658 N N . PHE A 1 209 ? -13.339 -3.789 23.844 1.00 76.19 209 PHE A N 1
ATOM 1659 C CA . PHE A 1 209 ? -12.934 -2.635 24.649 1.00 76.19 209 PHE A CA 1
ATOM 1660 C C . PHE A 1 209 ? -11.973 -3.038 25.777 1.00 76.19 209 PHE A C 1
ATOM 1662 O O . PHE A 1 209 ? -11.907 -2.355 26.801 1.00 76.19 209 PHE A O 1
ATOM 1669 N N . ASP A 1 210 ? -11.238 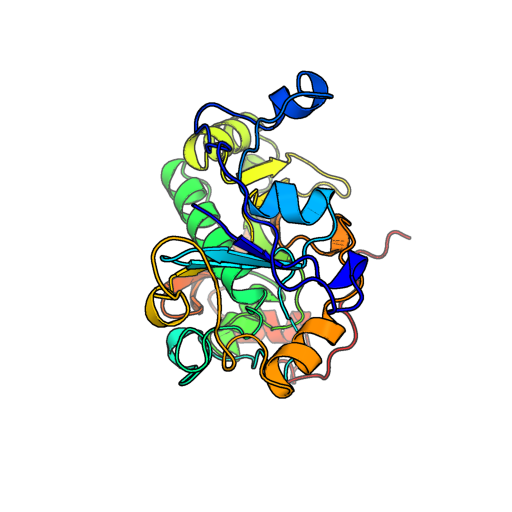-4.143 25.616 1.00 80.00 210 ASP A N 1
ATOM 1670 C CA . ASP A 1 210 ? -10.179 -4.495 26.557 1.00 80.00 210 ASP A CA 1
ATOM 1671 C C . ASP A 1 210 ? -9.117 -3.386 26.631 1.00 80.00 210 ASP A C 1
ATOM 1673 O O . ASP A 1 210 ? -8.798 -2.717 25.644 1.00 80.00 210 ASP A O 1
ATOM 1677 N N . SER A 1 211 ? -8.533 -3.219 27.818 1.00 80.75 211 SER A N 1
ATOM 1678 C CA . SER A 1 211 ? -7.509 -2.210 28.105 1.00 80.75 211 SER A CA 1
ATOM 1679 C C . SER A 1 211 ? -6.341 -2.193 27.107 1.00 80.75 211 SER A C 1
ATOM 1681 O O . SER A 1 211 ? -5.835 -1.120 26.780 1.00 80.75 211 SER A O 1
ATOM 1683 N N . LYS A 1 212 ? -5.925 -3.354 26.583 1.00 81.19 212 LYS A N 1
ATOM 1684 C CA . LYS A 1 212 ? -4.840 -3.448 25.597 1.00 81.19 212 LYS A CA 1
ATOM 1685 C C . LYS A 1 212 ? -5.251 -2.861 24.252 1.00 81.19 212 LYS A C 1
ATOM 1687 O O . LYS A 1 212 ? -4.484 -2.105 23.665 1.00 81.19 212 LYS A O 1
ATOM 1692 N N . ILE A 1 213 ? -6.464 -3.169 23.793 1.00 80.25 213 ILE A N 1
ATOM 1693 C CA . ILE A 1 213 ? -7.012 -2.641 22.539 1.00 80.25 213 ILE A CA 1
ATOM 1694 C C . ILE A 1 213 ? -7.157 -1.126 22.634 1.00 80.25 213 ILE A C 1
ATOM 1696 O O . ILE A 1 213 ? -6.698 -0.414 21.745 1.00 80.25 213 ILE A O 1
ATOM 1700 N N . LEU A 1 214 ? -7.730 -0.627 23.734 1.00 79.75 214 LEU A N 1
ATOM 1701 C CA . LEU A 1 214 ? -7.898 0.811 23.950 1.00 79.75 214 LEU A CA 1
ATOM 1702 C C . LEU A 1 214 ? -6.552 1.547 23.925 1.00 79.75 214 LEU A C 1
ATOM 1704 O O . LEU A 1 214 ? -6.427 2.568 23.254 1.00 79.75 214 LEU A O 1
ATOM 1708 N N . LYS A 1 215 ? -5.521 0.985 24.564 1.00 82.12 215 LYS A N 1
ATOM 1709 C CA . LYS A 1 215 ? -4.166 1.551 24.559 1.00 82.12 215 LYS A CA 1
ATOM 1710 C C . LYS A 1 215 ? -3.536 1.595 23.163 1.00 82.12 215 LYS A C 1
ATOM 1712 O O . LYS A 1 215 ? -2.813 2.537 22.851 1.00 82.12 215 LYS A O 1
ATOM 1717 N N . GLU A 1 216 ? -3.783 0.598 22.314 1.00 82.75 216 GLU A N 1
ATOM 1718 C CA . GLU A 1 216 ? -3.325 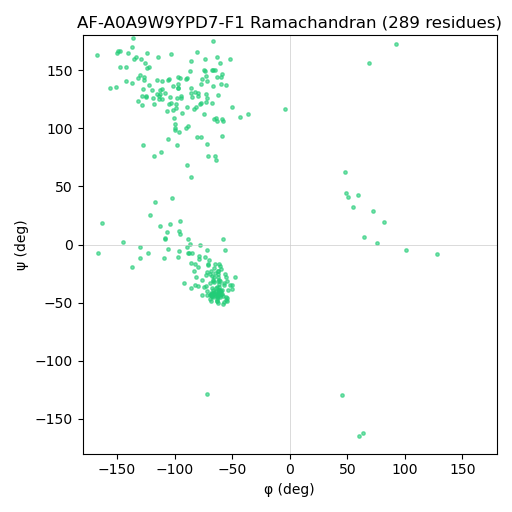0.642 20.919 1.00 82.75 216 GLU A CA 1
ATOM 1719 C C . GLU A 1 216 ? -4.139 1.638 20.079 1.00 82.75 216 GLU A C 1
ATOM 1721 O O . GLU A 1 216 ? -3.573 2.339 19.242 1.00 82.75 216 GLU A O 1
ATOM 1726 N N . MET A 1 217 ? -5.444 1.769 20.334 1.00 82.50 217 MET A N 1
ATOM 1727 C CA . MET A 1 217 ? -6.305 2.759 19.675 1.00 82.50 217 MET A CA 1
ATOM 1728 C C . MET A 1 217 ? -5.905 4.202 20.008 1.00 82.50 217 MET A C 1
ATOM 1730 O O . MET A 1 217 ? -5.933 5.058 19.125 1.00 82.50 217 MET A O 1
ATOM 1734 N N . GLU A 1 218 ? -5.492 4.479 21.248 1.00 83.00 218 GLU A N 1
ATOM 1735 C CA . GLU A 1 218 ? -5.009 5.801 21.672 1.00 83.00 218 GLU A CA 1
ATOM 1736 C C . GLU A 1 218 ? -3.829 6.295 20.827 1.00 83.00 218 GLU A C 1
ATOM 1738 O O . GLU A 1 218 ? -3.759 7.482 20.511 1.00 83.00 218 GLU A O 1
ATOM 1743 N N . LYS A 1 219 ? -2.943 5.395 20.384 1.00 83.69 219 LYS A N 1
ATOM 1744 C CA . LYS A 1 219 ? -1.791 5.746 19.534 1.00 83.69 219 LYS A CA 1
ATOM 1745 C C . LYS A 1 219 ? -2.195 6.250 18.147 1.00 83.69 219 LYS A C 1
ATOM 1747 O O . LYS A 1 219 ? -1.401 6.909 17.487 1.00 83.69 219 LYS A O 1
ATOM 1752 N N . LEU A 1 220 ? -3.412 5.941 17.700 1.00 82.25 220 LEU A N 1
ATOM 1753 C CA . LEU A 1 220 ? -3.944 6.373 16.404 1.00 82.25 220 LEU A CA 1
ATOM 1754 C C . LEU A 1 220 ? -4.662 7.725 16.485 1.00 82.25 220 LEU A C 1
ATOM 1756 O O . LEU A 1 220 ? -5.137 8.241 15.470 1.00 82.25 220 LEU A O 1
ATOM 1760 N N . LEU A 1 221 ? -4.762 8.309 17.681 1.00 80.62 221 LEU A N 1
ATOM 1761 C CA . LEU A 1 221 ? -5.335 9.629 17.869 1.00 80.62 221 LEU A CA 1
ATOM 1762 C C . LEU A 1 221 ? -4.294 10.746 17.686 1.00 80.62 221 LEU A C 1
ATOM 1764 O O . LEU A 1 221 ? -3.128 10.580 18.034 1.00 80.62 221 LEU A O 1
ATOM 1768 N N . PRO A 1 222 ? -4.719 11.932 17.209 1.00 77.94 222 PRO A N 1
ATOM 1769 C CA . PRO A 1 222 ? -6.070 12.262 16.747 1.00 77.94 222 PRO A CA 1
ATOM 1770 C C . PRO A 1 222 ? -6.395 11.645 15.376 1.00 77.94 222 PRO A C 1
ATOM 1772 O O . PRO A 1 222 ? -5.523 11.524 14.512 1.00 77.94 222 PRO A O 1
ATOM 1775 N N . VAL A 1 223 ? -7.677 11.334 15.135 1.00 73.56 223 VAL A N 1
ATOM 1776 C CA . VAL A 1 223 ? -8.173 10.992 13.789 1.00 73.56 223 VAL A CA 1
ATOM 1777 C C . VAL A 1 223 ? -8.206 12.270 12.950 1.00 73.56 223 VAL A C 1
ATOM 1779 O O . VAL A 1 223 ? -9.207 12.988 12.917 1.00 73.56 223 VAL A O 1
ATOM 1782 N N . LYS A 1 224 ? -7.070 12.588 12.331 1.00 65.75 224 LYS A N 1
ATOM 1783 C CA . LYS A 1 224 ? -6.944 13.627 11.311 1.00 65.75 224 LYS A CA 1
ATOM 1784 C C . LYS A 1 224 ? -7.180 12.994 9.946 1.00 65.75 224 LYS A C 1
ATOM 1786 O O . LYS A 1 224 ? -6.761 11.869 9.713 1.00 65.75 224 LYS A O 1
ATOM 1791 N N . ASN A 1 225 ? -7.847 13.720 9.058 1.00 63.09 225 ASN A N 1
ATOM 1792 C CA . ASN A 1 225 ? -7.910 13.366 7.648 1.00 63.09 225 ASN A CA 1
ATOM 1793 C C . ASN A 1 225 ? -6.850 14.195 6.915 1.00 63.09 225 ASN A C 1
ATOM 1795 O O . ASN A 1 225 ? -7.128 15.314 6.485 1.00 63.09 225 ASN A O 1
ATOM 1799 N N . ILE A 1 226 ? -5.612 13.701 6.888 1.00 63.34 226 ILE A N 1
ATOM 1800 C CA . ILE A 1 226 ? -4.496 14.361 6.204 1.00 63.34 226 ILE A CA 1
ATOM 1801 C C . ILE A 1 226 ? -3.937 13.437 5.126 1.00 63.34 226 ILE A C 1
ATOM 1803 O O . ILE A 1 226 ? -3.684 12.263 5.375 1.00 63.34 226 ILE A O 1
ATOM 1807 N N . ALA A 1 227 ? -3.726 13.985 3.927 1.00 61.19 227 ALA A N 1
ATOM 1808 C CA . ALA A 1 227 ? -3.271 13.234 2.755 1.00 61.19 227 ALA A CA 1
ATOM 1809 C C . ALA A 1 227 ? -1.950 12.472 2.985 1.00 61.19 227 ALA A C 1
ATOM 1811 O O . ALA A 1 227 ? -1.718 11.454 2.348 1.00 61.19 227 ALA A O 1
ATOM 1812 N N . SER A 1 228 ? -1.111 12.926 3.923 1.00 61.28 228 SER A N 1
ATOM 1813 C CA . SER A 1 228 ? 0.151 12.273 4.297 1.00 61.28 228 SER A CA 1
ATOM 1814 C C . SER A 1 228 ? -0.011 10.948 5.052 1.00 61.28 228 SER A C 1
ATOM 1816 O O . SER A 1 228 ? 0.967 10.241 5.240 1.00 61.28 228 SER A O 1
ATOM 1818 N N . GLU A 1 229 ? -1.207 10.622 5.546 1.00 69.12 229 GLU A N 1
ATOM 1819 C CA . GLU A 1 229 ? -1.480 9.338 6.212 1.00 69.12 229 GLU A CA 1
ATOM 1820 C C . GLU A 1 229 ? -2.090 8.304 5.250 1.00 69.12 229 GLU A C 1
ATOM 1822 O O . GLU A 1 229 ? -2.284 7.144 5.617 1.00 69.12 229 GLU A O 1
ATOM 1827 N N . GLN A 1 230 ? -2.399 8.709 4.016 1.00 78.62 230 GLN A N 1
ATOM 1828 C CA . GLN A 1 230 ? -2.922 7.811 2.998 1.00 78.62 230 GLN A CA 1
ATOM 1829 C C . GLN A 1 230 ? -1.767 7.019 2.390 1.00 78.62 230 GLN A C 1
ATOM 1831 O O . GLN A 1 230 ? -0.789 7.603 1.938 1.00 78.62 230 GLN A O 1
ATOM 1836 N N . ARG A 1 231 ? -1.888 5.689 2.359 1.00 89.12 231 ARG A N 1
ATOM 1837 C CA . ARG A 1 231 ? -0.960 4.842 1.599 1.00 89.12 231 ARG A CA 1
ATOM 1838 C C . ARG A 1 231 ? -1.236 4.992 0.111 1.00 89.12 231 ARG A C 1
ATOM 1840 O O . ARG A 1 231 ? -2.392 5.154 -0.266 1.00 89.12 231 ARG A O 1
ATOM 1847 N N . PHE A 1 232 ? -0.214 4.934 -0.728 1.00 92.81 232 PHE A N 1
ATOM 1848 C CA . PHE A 1 232 ? -0.363 5.053 -2.180 1.00 92.81 232 PHE A CA 1
ATOM 1849 C C . PHE A 1 232 ? 0.683 4.215 -2.908 1.00 92.81 232 PHE A C 1
ATOM 1851 O O . PHE A 1 232 ? 1.643 3.750 -2.305 1.00 92.81 232 PHE A O 1
ATOM 1858 N N . VAL A 1 233 ? 0.480 4.018 -4.208 1.00 96.56 233 VAL A N 1
ATOM 1859 C CA . VAL A 1 233 ? 1.506 3.493 -5.113 1.00 96.56 233 VAL A CA 1
ATOM 1860 C C . VAL A 1 233 ? 2.061 4.659 -5.914 1.00 96.56 233 VAL A C 1
ATOM 1862 O O . VAL A 1 233 ? 1.292 5.327 -6.608 1.00 96.56 233 VAL A O 1
ATOM 1865 N N . ASP A 1 234 ? 3.366 4.889 -5.832 1.00 95.94 234 ASP A N 1
ATOM 1866 C CA . ASP A 1 234 ? 4.099 5.773 -6.731 1.00 95.94 234 ASP A CA 1
ATOM 1867 C C . ASP A 1 234 ? 4.511 5.005 -7.993 1.00 95.94 234 ASP A C 1
ATOM 1869 O O . ASP A 1 234 ? 5.133 3.943 -7.938 1.00 95.94 234 ASP A O 1
ATOM 1873 N N . LEU A 1 235 ? 4.151 5.563 -9.149 1.00 96.69 235 LEU A N 1
ATOM 1874 C CA . LEU A 1 235 ? 4.493 5.065 -10.478 1.00 96.69 235 LEU A CA 1
ATOM 1875 C C . LEU A 1 235 ? 5.579 5.966 -11.076 1.00 96.69 235 LEU A C 1
ATOM 1877 O O . LEU A 1 235 ? 5.299 6.989 -11.712 1.00 96.69 235 LEU A O 1
ATOM 1881 N N . TYR A 1 236 ? 6.835 5.597 -10.835 1.00 94.94 236 TYR A N 1
ATOM 1882 C CA . TYR A 1 236 ? 8.010 6.366 -11.222 1.00 94.94 236 TYR A CA 1
ATOM 1883 C C . TYR A 1 236 ? 8.323 6.207 -12.715 1.00 94.94 236 TYR A C 1
ATOM 1885 O O . TYR A 1 236 ? 8.637 5.089 -13.146 1.00 94.94 236 TYR A O 1
ATOM 1893 N N . PRO A 1 237 ? 8.352 7.299 -13.508 1.00 94.88 237 PRO A N 1
ATOM 1894 C CA . PRO A 1 237 ? 8.920 7.257 -14.852 1.00 94.88 237 PRO A CA 1
ATOM 1895 C C . PRO A 1 237 ? 10.419 6.956 -14.756 1.00 94.88 237 PRO A C 1
ATOM 1897 O O . PRO A 1 237 ? 11.205 7.796 -14.315 1.00 94.88 237 PRO A O 1
ATOM 1900 N N . SER A 1 238 ? 10.811 5.750 -15.154 1.00 94.88 238 SER A N 1
ATOM 1901 C CA . SER A 1 238 ? 12.123 5.191 -14.821 1.00 94.88 238 SER A CA 1
ATOM 1902 C C . SER A 1 238 ? 13.019 4.979 -16.048 1.00 94.88 238 SER A C 1
ATOM 1904 O O . SER A 1 238 ? 12.525 4.962 -17.178 1.00 94.88 238 SER A O 1
ATOM 1906 N N . PRO A 1 239 ? 14.347 4.832 -15.864 1.00 93.56 239 PRO A N 1
ATOM 1907 C CA . PRO A 1 239 ? 15.273 4.572 -16.963 1.00 93.56 239 PRO A CA 1
ATOM 1908 C C . PRO A 1 239 ? 14.952 3.271 -17.708 1.00 93.56 239 PRO A C 1
ATOM 1910 O O . PRO A 1 239 ? 14.752 2.232 -17.086 1.00 93.56 239 PRO A O 1
ATOM 1913 N N . GLU A 1 240 ? 15.033 3.299 -19.039 1.00 93.69 240 GLU A N 1
ATOM 1914 C CA . GLU A 1 240 ? 14.756 2.141 -19.910 1.00 93.69 240 GLU A CA 1
ATOM 1915 C C . GLU A 1 240 ? 15.582 0.892 -19.551 1.00 93.69 240 GLU A C 1
ATOM 1917 O O . GLU A 1 240 ? 15.107 -0.236 -19.654 1.00 93.69 240 GLU A O 1
ATOM 1922 N N . GLY A 1 241 ? 16.804 1.078 -19.039 1.00 91.62 241 GLY A N 1
ATOM 1923 C CA . GLY A 1 241 ? 17.662 -0.025 -18.598 1.00 91.62 241 GLY A CA 1
ATOM 1924 C C . GLY A 1 241 ? 17.084 -0.871 -17.453 1.00 91.62 241 GLY A C 1
ATOM 1925 O O . GLY A 1 241 ? 17.562 -1.981 -17.230 1.00 91.62 241 GLY A O 1
ATOM 1926 N N . TRP A 1 242 ? 16.068 -0.386 -16.733 1.00 93.69 242 TRP A N 1
ATOM 1927 C CA . TRP A 1 242 ? 15.410 -1.129 -15.651 1.00 93.69 242 TRP A CA 1
ATOM 1928 C C . TRP A 1 242 ? 14.394 -2.161 -16.161 1.00 93.69 242 TRP A C 1
ATOM 1930 O O . TRP A 1 242 ? 14.091 -3.123 -15.454 1.00 93.69 242 TRP A O 1
ATOM 1940 N N . PHE A 1 243 ? 13.926 -2.008 -17.400 1.00 95.06 243 PHE A N 1
ATOM 1941 C CA . PHE A 1 243 ? 12.930 -2.875 -18.040 1.00 95.06 243 PHE A CA 1
ATOM 1942 C C . PHE A 1 243 ? 13.562 -3.971 -18.904 1.00 95.06 243 PHE A C 1
ATOM 1944 O O . PHE A 1 243 ? 12.876 -4.701 -19.606 1.00 95.06 243 PHE A O 1
ATOM 1951 N N . GLY A 1 244 ? 14.886 -4.134 -18.823 1.00 91.12 244 GLY A N 1
ATOM 1952 C CA . GLY A 1 244 ? 15.565 -5.316 -19.339 1.00 91.12 244 GLY A CA 1
ATOM 1953 C C . GLY A 1 244 ? 15.275 -6.541 -18.469 1.00 91.12 244 GLY A C 1
ATOM 1954 O O . GLY A 1 244 ? 14.132 -6.865 -18.144 1.00 91.12 244 GLY A O 1
ATOM 1955 N N . LYS A 1 245 ? 16.331 -7.237 -18.046 1.00 92.06 245 LYS A N 1
ATOM 1956 C CA . LYS A 1 245 ? 16.175 -8.408 -17.180 1.00 92.06 245 LYS A CA 1
ATOM 1957 C C . LYS A 1 245 ? 15.562 -8.041 -15.823 1.00 92.06 245 LYS A C 1
ATOM 1959 O O . LYS A 1 245 ? 15.872 -6.995 -15.251 1.00 92.06 245 LYS A O 1
ATOM 1964 N N . SER A 1 246 ? 14.735 -8.943 -15.309 1.00 93.94 246 SER A N 1
ATOM 1965 C CA . SER A 1 246 ? 14.020 -8.812 -14.041 1.00 93.94 246 SER A CA 1
ATOM 1966 C C . SER A 1 246 ? 14.291 -9.997 -13.124 1.00 93.94 246 SER A C 1
ATOM 1968 O O . SER A 1 246 ? 14.543 -11.107 -13.595 1.00 93.94 246 SER A O 1
ATOM 1970 N N . THR A 1 247 ? 14.117 -9.783 -11.825 1.00 95.25 247 THR A N 1
ATOM 1971 C CA . THR A 1 247 ? 14.152 -10.843 -10.813 1.00 95.25 247 THR A CA 1
ATOM 1972 C C . THR A 1 247 ? 12.761 -11.048 -10.244 1.00 95.25 247 THR A C 1
ATOM 1974 O O . THR A 1 247 ? 12.079 -10.084 -9.904 1.00 95.25 247 THR A O 1
ATOM 1977 N N . GLN A 1 248 ? 12.324 -12.297 -10.123 1.00 97.06 248 GLN A N 1
ATOM 1978 C CA . GLN A 1 248 ? 11.072 -12.595 -9.443 1.00 97.06 248 GLN A CA 1
ATOM 1979 C C . GLN A 1 248 ? 11.242 -12.377 -7.934 1.00 97.06 248 GLN A C 1
ATOM 1981 O O . GLN A 1 248 ? 12.148 -12.936 -7.320 1.00 97.06 248 GLN A O 1
ATOM 1986 N N . VAL A 1 249 ? 10.369 -11.567 -7.340 1.00 97.06 249 VAL A N 1
ATOM 1987 C CA . VAL A 1 249 ? 10.361 -11.276 -5.903 1.00 97.06 249 VAL A CA 1
ATOM 1988 C C . VAL A 1 249 ? 9.004 -11.606 -5.305 1.00 97.06 249 VAL A C 1
ATOM 1990 O O . VAL A 1 249 ? 7.979 -11.556 -5.984 1.00 97.06 249 VAL A O 1
ATOM 1993 N N . THR A 1 250 ? 8.988 -11.952 -4.022 1.00 97.25 250 THR A N 1
ATOM 1994 C CA . THR A 1 250 ? 7.764 -12.311 -3.303 1.00 97.25 250 THR A CA 1
ATOM 1995 C C . THR A 1 250 ? 7.444 -11.260 -2.250 1.00 97.25 250 THR A C 1
ATOM 1997 O O . THR A 1 250 ? 8.318 -10.884 -1.477 1.00 97.25 250 THR A O 1
ATOM 2000 N N . ILE A 1 251 ? 6.188 -10.820 -2.188 1.00 96.69 251 ILE A N 1
ATOM 2001 C CA . ILE A 1 251 ? 5.658 -9.996 -1.094 1.00 96.69 251 ILE A CA 1
ATOM 2002 C C . ILE A 1 251 ? 4.338 -10.627 -0.657 1.00 96.69 251 ILE A C 1
ATOM 2004 O O . ILE A 1 251 ? 3.461 -10.829 -1.492 1.00 96.69 251 ILE A O 1
ATOM 2008 N N . ASN A 1 252 ? 4.197 -10.982 0.625 1.00 92.62 252 ASN A N 1
ATOM 2009 C CA . ASN A 1 252 ? 2.976 -11.592 1.178 1.00 92.62 252 ASN A CA 1
ATOM 2010 C C . ASN A 1 252 ? 2.444 -12.785 0.350 1.00 92.62 252 ASN A C 1
ATOM 2012 O O . ASN A 1 252 ? 1.248 -12.891 0.090 1.00 92.62 252 ASN A O 1
ATOM 2016 N N . ASN A 1 253 ? 3.336 -13.684 -0.080 1.00 91.44 253 ASN A N 1
ATOM 2017 C CA . ASN A 1 253 ? 3.047 -14.837 -0.952 1.00 91.44 253 ASN A CA 1
ATOM 2018 C C . ASN A 1 253 ? 2.567 -14.507 -2.380 1.00 91.44 253 ASN A C 1
ATOM 2020 O O . ASN A 1 253 ? 2.229 -15.422 -3.132 1.00 91.44 253 ASN A O 1
ATOM 2024 N N . ARG A 1 254 ? 2.566 -13.237 -2.792 1.00 95.25 254 ARG A N 1
ATOM 2025 C CA . ARG A 1 254 ? 2.319 -12.813 -4.176 1.00 95.25 254 ARG A CA 1
ATOM 2026 C C . ARG A 1 254 ? 3.649 -12.621 -4.901 1.00 95.25 254 ARG A C 1
ATOM 2028 O O . ARG A 1 254 ? 4.626 -12.179 -4.299 1.00 95.25 254 ARG A O 1
ATOM 2035 N N . GLN A 1 255 ? 3.683 -12.974 -6.182 1.00 97.50 255 GLN A N 1
ATOM 2036 C CA . GLN A 1 255 ? 4.875 -12.868 -7.024 1.00 97.50 255 GLN A CA 1
ATOM 2037 C C . GLN A 1 255 ? 4.845 -11.572 -7.835 1.00 97.50 255 GLN A C 1
ATOM 2039 O O . GLN A 1 255 ? 3.831 -11.254 -8.450 1.00 97.50 255 GLN A O 1
ATOM 2044 N N . TYR A 1 256 ? 5.972 -10.869 -7.879 1.00 98.00 256 TYR A N 1
ATOM 2045 C CA . TYR A 1 256 ? 6.157 -9.637 -8.643 1.00 98.00 256 TYR A CA 1
ATOM 2046 C C . TYR A 1 256 ? 7.511 -9.637 -9.363 1.00 98.00 256 TYR A C 1
ATOM 2048 O O . TYR A 1 256 ? 8.369 -10.481 -9.101 1.00 98.00 256 TYR A O 1
ATOM 2056 N N . LEU A 1 257 ? 7.713 -8.673 -10.262 1.00 97.50 257 LEU A N 1
ATOM 2057 C CA . LEU A 1 257 ? 8.976 -8.468 -10.969 1.00 97.50 257 LEU A CA 1
ATOM 2058 C C . LEU A 1 257 ? 9.747 -7.308 -10.339 1.00 97.50 257 LEU A C 1
ATOM 2060 O O . LEU A 1 257 ? 9.290 -6.172 -10.385 1.00 97.50 257 LEU A O 1
ATOM 2064 N N . GLY A 1 258 ? 10.910 -7.583 -9.758 1.00 96.81 258 GLY A N 1
ATOM 2065 C CA . GLY A 1 258 ? 11.889 -6.585 -9.335 1.00 96.81 258 GLY A CA 1
ATOM 2066 C C . GLY A 1 258 ? 12.828 -6.185 -10.476 1.00 96.81 258 GLY A C 1
ATOM 2067 O O . GLY A 1 258 ? 13.001 -6.924 -11.450 1.00 96.81 258 GLY A O 1
ATOM 2068 N N . VAL A 1 259 ? 13.438 -5.005 -10.358 1.00 94.25 259 VAL A N 1
ATOM 2069 C CA . VAL A 1 259 ? 14.447 -4.519 -11.317 1.00 94.25 259 VAL A CA 1
ATOM 2070 C C . VAL A 1 259 ? 15.712 -5.384 -11.301 1.00 94.25 259 VAL A C 1
ATOM 2072 O O . VAL A 1 259 ? 16.105 -5.866 -10.242 1.00 94.25 259 VAL A O 1
ATOM 2075 N N . SER A 1 260 ? 16.399 -5.481 -12.447 1.00 88.31 260 SER A N 1
ATOM 2076 C CA . SER A 1 260 ? 17.698 -6.160 -12.610 1.00 88.31 260 SER A CA 1
ATOM 2077 C C . SER A 1 260 ? 17.631 -7.689 -12.460 1.00 88.31 260 SER A C 1
ATOM 2079 O O . SER A 1 260 ? 16.746 -8.236 -11.806 1.00 88.31 260 SER A O 1
ATOM 2081 N N . ASP A 1 261 ? 18.590 -8.405 -13.057 1.00 88.00 261 ASP A N 1
ATOM 2082 C CA . ASP A 1 261 ? 18.873 -9.823 -12.761 1.00 88.00 261 ASP A CA 1
ATOM 2083 C C . ASP A 1 261 ? 19.814 -10.004 -11.559 1.00 88.00 261 ASP A C 1
ATOM 2085 O O . ASP A 1 261 ? 20.035 -11.121 -11.097 1.00 88.00 261 ASP A O 1
ATOM 2089 N N . ASN A 1 262 ? 20.364 -8.905 -11.041 1.00 91.50 262 ASN A N 1
ATOM 2090 C CA . ASN A 1 262 ? 21.153 -8.867 -9.818 1.00 91.50 262 ASN A CA 1
ATOM 2091 C C . ASN A 1 262 ? 20.580 -7.798 -8.882 1.00 91.50 262 ASN A C 1
ATOM 2093 O O . ASN A 1 262 ? 21.002 -6.635 -8.905 1.00 91.50 262 ASN A O 1
ATOM 2097 N N . VAL A 1 263 ? 19.571 -8.197 -8.106 1.00 93.56 263 VAL A N 1
ATOM 2098 C CA . VAL A 1 263 ? 18.880 -7.311 -7.162 1.00 93.56 263 VAL A CA 1
ATOM 2099 C C . VAL A 1 263 ? 19.791 -6.905 -6.007 1.00 93.56 263 VAL A C 1
ATOM 2101 O O . VAL A 1 263 ? 19.764 -5.741 -5.620 1.00 93.56 263 VAL A O 1
ATOM 2104 N N . ASP A 1 264 ? 20.647 -7.807 -5.517 1.00 94.56 264 ASP A N 1
ATOM 2105 C CA . ASP A 1 264 ? 21.612 -7.507 -4.451 1.00 94.56 264 ASP A CA 1
ATOM 2106 C C . ASP A 1 264 ? 22.478 -6.299 -4.805 1.00 94.56 264 ASP A C 1
ATOM 2108 O O . ASP A 1 264 ? 22.569 -5.348 -4.038 1.00 94.56 264 ASP A O 1
ATOM 2112 N N . LYS A 1 265 ? 23.047 -6.279 -6.016 1.00 94.38 265 LYS A N 1
ATOM 2113 C CA . LYS A 1 265 ? 23.873 -5.161 -6.485 1.00 94.38 265 LYS A CA 1
ATOM 2114 C C . LYS A 1 265 ? 23.100 -3.841 -6.527 1.00 94.38 265 LYS A C 1
ATOM 2116 O O . LYS A 1 265 ? 23.667 -2.794 -6.215 1.00 94.38 265 LYS A O 1
ATOM 2121 N N . ILE A 1 266 ? 21.831 -3.876 -6.933 1.00 94.06 266 ILE A N 1
ATOM 2122 C CA . ILE A 1 266 ? 20.976 -2.685 -6.978 1.00 94.06 266 ILE A CA 1
ATOM 2123 C C . ILE A 1 266 ? 20.668 -2.189 -5.562 1.00 94.06 266 ILE A C 1
ATOM 2125 O O . ILE A 1 266 ? 20.860 -1.008 -5.281 1.00 94.06 266 ILE A O 1
ATOM 2129 N N . LEU A 1 267 ? 20.257 -3.080 -4.658 1.00 95.88 267 LEU A N 1
ATOM 2130 C CA . LEU A 1 267 ? 19.953 -2.727 -3.272 1.00 95.88 267 LEU A CA 1
ATOM 2131 C C . LEU A 1 267 ? 21.196 -2.231 -2.526 1.00 95.88 267 LEU A C 1
ATOM 2133 O O . LEU A 1 267 ? 21.114 -1.215 -1.839 1.00 95.88 267 LEU A O 1
ATOM 2137 N N . THR A 1 268 ? 22.356 -2.853 -2.738 1.00 96.12 268 THR A N 1
ATOM 2138 C CA . THR A 1 268 ? 23.646 -2.356 -2.244 1.00 96.12 268 THR A CA 1
ATOM 2139 C C . THR A 1 268 ? 23.957 -0.963 -2.788 1.00 96.12 268 THR A C 1
ATOM 2141 O O . THR A 1 268 ? 24.393 -0.092 -2.039 1.00 96.12 268 THR A O 1
ATOM 2144 N N . SER A 1 269 ? 23.697 -0.706 -4.073 1.00 94.62 269 SER A N 1
ATOM 2145 C CA . SER A 1 269 ? 23.915 0.620 -4.662 1.00 94.62 269 SER A CA 1
ATOM 2146 C C . SER A 1 269 ? 22.987 1.694 -4.089 1.00 94.62 269 SER A C 1
ATOM 2148 O O . SER A 1 269 ? 23.386 2.856 -4.051 1.00 94.62 269 SER A O 1
ATOM 2150 N N . TRP A 1 270 ? 21.757 1.349 -3.703 1.00 94.19 270 TRP A N 1
ATOM 2151 C CA . TRP A 1 270 ? 20.790 2.306 -3.154 1.00 94.19 270 TRP A CA 1
ATOM 2152 C C . TRP A 1 270 ? 20.939 2.519 -1.647 1.00 94.19 270 TRP A C 1
ATOM 2154 O O . TRP A 1 270 ? 20.769 3.640 -1.172 1.00 94.19 270 TRP A O 1
ATOM 2164 N N . TYR A 1 271 ? 21.251 1.464 -0.896 1.00 93.75 271 TYR A N 1
ATOM 2165 C CA . TYR A 1 271 ? 21.154 1.458 0.567 1.00 93.75 271 TYR A CA 1
ATOM 2166 C C . TYR A 1 271 ? 22.468 1.116 1.287 1.00 93.75 271 TYR A C 1
ATOM 2168 O O . TYR A 1 271 ? 22.541 1.271 2.508 1.00 93.75 271 TYR A O 1
ATOM 2176 N N . GLY A 1 272 ? 23.508 0.713 0.550 1.00 94.75 272 GLY A N 1
ATOM 2177 C CA . GLY A 1 272 ? 24.802 0.278 1.078 1.00 94.75 272 GLY A CA 1
ATOM 2178 C C . GLY A 1 272 ? 24.891 -1.233 1.315 1.00 94.75 272 GLY A C 1
ATOM 2179 O O . GLY A 1 272 ? 23.906 -1.962 1.218 1.00 94.75 272 GLY A O 1
ATOM 2180 N N . ASP A 1 273 ? 26.092 -1.714 1.643 1.00 95.38 273 ASP A N 1
ATOM 2181 C CA . ASP A 1 273 ? 26.374 -3.149 1.831 1.00 95.38 273 ASP A CA 1
ATOM 2182 C C . ASP A 1 273 ? 25.575 -3.791 2.978 1.00 95.38 273 ASP A C 1
ATOM 2184 O O . ASP A 1 273 ? 25.365 -5.001 3.000 1.00 95.38 273 ASP A O 1
ATOM 2188 N N . ASP A 1 274 ? 25.104 -2.990 3.936 1.00 94.56 274 ASP A N 1
ATOM 2189 C CA . ASP A 1 274 ? 24.334 -3.446 5.090 1.00 94.56 274 ASP A CA 1
ATOM 2190 C C . ASP A 1 274 ? 22.813 -3.333 4.888 1.00 94.56 274 ASP A C 1
ATOM 2192 O O . ASP A 1 274 ? 22.072 -3.336 5.870 1.00 94.56 274 ASP A O 1
ATOM 2196 N N . TYR A 1 275 ? 22.323 -3.259 3.643 1.00 93.38 275 TYR A N 1
ATOM 2197 C CA . TYR A 1 275 ? 20.901 -3.030 3.341 1.00 93.38 275 TYR A CA 1
ATOM 2198 C C . TYR A 1 275 ? 19.946 -4.055 3.996 1.00 93.38 275 TYR A C 1
ATOM 2200 O O . TYR A 1 275 ? 18.798 -3.740 4.328 1.00 93.38 275 TYR A O 1
ATOM 2208 N N . MET A 1 276 ? 20.427 -5.280 4.240 1.00 95.00 276 MET A N 1
ATOM 2209 C CA . MET A 1 276 ? 19.679 -6.342 4.926 1.00 95.00 276 MET A CA 1
ATOM 2210 C C . MET A 1 276 ? 19.480 -6.080 6.425 1.00 95.00 276 MET A C 1
ATOM 2212 O O . MET A 1 276 ? 18.619 -6.695 7.055 1.00 95.00 276 MET A O 1
ATOM 2216 N N . LYS A 1 277 ? 20.246 -5.163 7.025 1.00 92.12 277 LYS A N 1
ATOM 2217 C CA . LYS A 1 277 ? 20.095 -4.784 8.429 1.00 92.12 277 LYS A CA 1
ATOM 2218 C C . LYS A 1 277 ? 18.832 -3.943 8.602 1.00 92.12 277 LYS A C 1
ATOM 2220 O O . LYS A 1 277 ? 18.691 -2.873 8.013 1.00 92.12 277 LYS A O 1
ATOM 2225 N N . MET A 1 278 ? 17.930 -4.401 9.468 1.00 87.19 278 MET A N 1
ATOM 2226 C CA . MET A 1 278 ? 16.774 -3.601 9.877 1.00 87.19 278 MET A CA 1
ATOM 2227 C C . MET A 1 278 ? 17.253 -2.337 10.594 1.00 87.19 278 MET A C 1
ATOM 2229 O O . MET A 1 278 ? 18.065 -2.400 11.522 1.00 87.19 278 MET A O 1
ATOM 2233 N N . ARG A 1 279 ? 16.750 -1.186 10.154 1.00 77.62 279 ARG A N 1
ATOM 2234 C CA . ARG A 1 279 ? 17.027 0.112 10.771 1.00 77.62 279 ARG A CA 1
ATOM 2235 C C . ARG A 1 279 ? 15.782 0.556 11.544 1.00 77.62 279 ARG A C 1
ATOM 2237 O O . ARG A 1 279 ? 14.676 0.277 11.087 1.00 77.62 279 ARG A O 1
ATOM 2244 N N . PRO A 1 280 ? 15.935 1.186 12.721 1.00 68.69 280 PRO A N 1
ATOM 2245 C CA . PRO A 1 280 ? 14.795 1.722 13.455 1.00 68.69 280 PRO A CA 1
ATOM 2246 C C . PRO A 1 280 ? 14.069 2.779 12.619 1.00 68.69 280 PRO A C 1
ATOM 2248 O O . PRO A 1 280 ? 14.663 3.392 11.730 1.00 68.69 280 PRO A O 1
ATOM 2251 N N . GLU A 1 281 ? 12.792 2.985 12.931 1.00 63.19 281 GLU A N 1
ATOM 2252 C CA . GLU A 1 281 ? 11.935 3.994 12.316 1.00 63.19 281 GLU A CA 1
ATOM 2253 C C . GLU A 1 281 ? 12.531 5.395 12.528 1.00 63.19 281 GLU A C 1
ATOM 2255 O O . GLU A 1 281 ? 12.329 6.053 13.545 1.00 63.19 281 GLU A O 1
ATOM 2260 N N . ILE A 1 282 ? 13.317 5.851 11.561 1.00 55.03 282 ILE A N 1
ATOM 2261 C CA . ILE A 1 282 ? 13.574 7.266 11.344 1.00 55.03 282 ILE A CA 1
ATOM 2262 C C . ILE A 1 282 ? 12.621 7.586 10.210 1.00 55.03 282 ILE A C 1
ATOM 2264 O O . ILE A 1 282 ? 12.880 7.117 9.104 1.00 55.03 282 ILE A O 1
ATOM 2268 N N . HIS A 1 283 ? 11.494 8.255 10.499 1.00 47.16 283 HIS A N 1
ATOM 2269 C CA . HIS A 1 283 ? 10.469 8.576 9.503 1.00 47.16 283 HIS A CA 1
ATOM 2270 C C . HIS A 1 283 ? 11.131 8.890 8.163 1.00 47.16 283 HIS A C 1
ATOM 2272 O O . HIS A 1 283 ? 11.853 9.885 8.042 1.00 47.16 283 HIS A O 1
ATOM 2278 N N . SER A 1 284 ? 10.904 8.004 7.194 1.00 44.84 284 SER A N 1
ATOM 2279 C CA . SER A 1 284 ? 11.232 8.215 5.795 1.00 44.84 284 SER A CA 1
ATOM 2280 C C . SER A 1 284 ? 10.351 9.361 5.320 1.00 44.84 284 SER A C 1
ATOM 2282 O O . SER A 1 284 ? 9.326 9.163 4.687 1.00 44.84 284 SER A O 1
ATOM 2284 N N . LYS A 1 285 ? 10.694 10.596 5.692 1.00 40.44 285 LYS A N 1
ATOM 2285 C CA . LYS A 1 285 ? 10.218 11.747 4.942 1.00 40.44 285 LYS A CA 1
ATOM 2286 C C . LYS A 1 285 ? 10.840 11.557 3.574 1.00 40.44 285 LYS A C 1
ATOM 2288 O O . LYS A 1 285 ? 12.060 11.675 3.477 1.00 40.44 285 LYS A O 1
ATOM 2293 N N . THR A 1 286 ? 10.009 11.165 2.609 1.00 41.41 286 THR A N 1
ATOM 2294 C CA . THR A 1 286 ? 10.268 11.122 1.167 1.00 41.41 286 THR A CA 1
ATOM 2295 C C . THR A 1 286 ? 11.634 11.692 0.807 1.00 41.41 286 THR A C 1
ATOM 2297 O O . THR A 1 286 ? 11.878 12.889 0.978 1.00 41.41 286 THR A O 1
ATOM 2300 N N . THR A 1 287 ? 12.507 10.850 0.256 1.00 36.91 287 THR A N 1
ATOM 2301 C CA . THR A 1 287 ? 13.857 11.189 -0.231 1.00 36.91 287 THR A CA 1
ATOM 2302 C C . THR A 1 287 ? 13.865 12.310 -1.284 1.00 36.91 287 THR A C 1
ATOM 2304 O O . THR A 1 287 ? 14.919 12.788 -1.690 1.00 36.91 287 THR A O 1
ATOM 2307 N N . LEU A 1 288 ? 12.688 12.771 -1.703 1.00 37.41 288 LEU A N 1
ATOM 2308 C CA . LEU A 1 288 ? 12.459 13.995 -2.449 1.00 37.41 288 LEU A CA 1
ATOM 2309 C C . LEU A 1 288 ? 12.242 15.162 -1.471 1.00 37.41 288 LEU A C 1
ATOM 2311 O O . LEU A 1 288 ? 11.149 15.718 -1.371 1.00 37.41 288 LEU A O 1
ATOM 2315 N N . GLN A 1 289 ? 13.294 15.552 -0.744 1.00 25.06 289 GLN A N 1
ATOM 2316 C CA . GLN A 1 289 ? 13.354 16.924 -0.246 1.00 25.06 289 GLN A CA 1
ATOM 2317 C C . GLN A 1 289 ? 13.480 17.831 -1.470 1.00 25.06 289 GLN A C 1
ATOM 2319 O O . GLN A 1 289 ? 14.502 17.841 -2.154 1.00 25.06 289 GLN A O 1
ATOM 2324 N N . THR A 1 290 ? 12.402 18.546 -1.777 1.00 28.72 290 THR A N 1
ATOM 2325 C CA . THR A 1 290 ? 12.442 19.712 -2.653 1.00 28.72 290 THR A CA 1
ATOM 2326 C C . THR A 1 290 ? 13.423 20.712 -2.045 1.00 28.72 290 THR A C 1
ATOM 2328 O O . THR A 1 290 ? 13.113 21.316 -1.015 1.00 28.72 290 THR A O 1
ATOM 2331 N N . ASN A 1 291 ? 14.605 20.837 -2.647 1.00 28.66 291 ASN A N 1
ATOM 2332 C CA . ASN A 1 291 ? 15.395 22.062 -2.547 1.00 28.66 291 ASN A CA 1
ATOM 2333 C C . ASN A 1 291 ? 14.714 23.164 -3.358 1.00 28.66 291 ASN A C 1
ATOM 2335 O O . ASN A 1 291 ? 14.205 22.839 -4.457 1.00 28.66 291 ASN A O 1
#

InterPro domains:
  IPR007074 LicD/FKTN/FKRP, nucleotidyltransferase domain [PF04991] (114-169)
  IPR052613 LicD transferase [PTHR13627] (7-278)

Mean predicted aligned error: 9.5 Å

Solvent-accessible surface area (backbone atoms only — not comparable to full-atom values): 16666 Å² total; per-residue (Å²): 121,48,35,36,30,37,38,69,86,39,75,64,70,42,76,64,47,79,53,82,91,74,67,79,48,91,87,58,53,83,82,45,63,80,77,43,77,89,60,88,78,39,77,43,75,32,57,52,18,42,76,70,31,23,50,40,33,50,28,54,63,26,39,37,22,51,60,55,40,35,54,56,90,86,25,54,64,46,25,67,87,72,49,93,70,76,70,66,81,66,60,61,58,80,46,45,42,52,58,50,52,50,55,51,50,52,52,51,51,54,34,30,58,75,72,69,52,64,67,21,35,31,71,67,39,35,49,16,22,73,67,42,26,10,57,52,29,69,57,58,64,35,41,31,32,28,47,45,72,58,69,70,34,65,68,55,53,53,50,37,35,65,68,55,33,73,53,34,46,64,46,78,62,41,92,74,81,30,29,34,41,34,67,61,63,54,51,68,41,77,35,79,42,50,86,37,41,56,75,99,80,42,82,74,42,66,69,55,62,29,71,68,36,49,59,58,54,56,72,60,56,75,59,71,81,51,80,87,76,53,56,35,36,42,40,36,58,39,68,73,82,49,74,58,57,56,30,84,38,38,41,56,90,40,81,45,46,26,39,33,77,54,48,66,63,51,46,32,71,75,62,34,91,62,55,79,57,88,72,80,92,66,81,77,69,61,93,74,71,83,125

Sequence (291 aa):
MSHLDFFARSNGALKIAKLSNCFLSHALTYSDRGMLEGSRDFIDYSTLGQLHSILRIVRPDKIEWTKCADNIQFCPEKPLTSRLNTLAEDDGFPICCVVIMDDILAATVDAMNQIGIEYRIVYGTLLGAVRSQAFIPYSDDVDVAIHKADNDRYASFWLMQQILGPRYFVAWKTNPPVSRVYPHFAPTVAVNTRRHFKGDYSLESHALFDSKILKEMEKLLPVKNIASEQRFVDLYPSPEGWFGKSTQVTINNRQYLGVSDNVDKILTSWYGDDYMKMRPEIHSKTTLQTN

pLDDT: mean 77.52, std 19.24, range [25.06, 98.38]

Secondary structure (DSSP, 8-state):
-EEEE-HHHHTT----EEE-S----TT--GGGGGT-TT----S-HHHHHHHHT--EEEETTEEEESS-B--TTTS-SS-GGG-TTSSSSSTT---BHHHHHHHHHHHHHHHHHHHT--EEE-HHHHHHHHHHSS--TT--EEEEEEEHHHHH-HHHHHHHHHHHGGGEEEE-S-SSS-EEEEE-S--EEE---GGGEETTTEE--SGGG-HHHHHHHHTT-S----GGGS-EEEEEEE-GGGGSSEEEEEETTEEEEEESS-HHHHHHHHH-TTTTS---------S----